Protein AF-A7ST33-F1 (afdb_monomer_lite)

Organism: Nematostella vectensis (NCBI:txid45351)

Radius of gyration: 37.69 Å; chains: 1; bounding box: 66×61×123 Å

Secondary structure (DSSP, 8-state):
-HHHHHHHHHHHHHHHHHHSHHHHHHHHHHHHHHS-GGG-EEETTEEE-TT-B---S-TTEEEEEETTEEEEEEPPPPP-TT--EE--TT-SS-EEEEE-TTS-EEETT--EEEEETTEEEEEEE-TTSBEEEEEEEEEPPPPPTTEEEE--TT-SSPEEEE----SS-S---TT-SSHHHHHHHHHHHHTT------

pLDDT: mean 78.74, std 13.44, range [35.25, 97.19]

InterPro domains:
  IPR001007 VWFC domain [SM00214] (41-96)

Sequence (198 aa):
MSTFIHTLLVAVAFTAFLKTSSGKDKITAFLKKISGKDKICTYNGIEYGDKAMVDKGDPCLECYCRKGTISCSKTICVDQEGCASLVDDGACCPRCECRDSAGNLHQKENKWQNVVDNTCYDCKCGKDMTARCKKTKQKCEPCKAGQTEVFFKNRSCPACRERLVPSGHVDPPMKFKSWKEVDEYVKLKKGGKSKISG

Structure (mmCIF, N/CA/C/O backbone):
data_AF-A7ST33-F1
#
_entry.id   AF-A7ST33-F1
#
loop_
_atom_site.group_PDB
_atom_site.id
_atom_site.type_symbol
_atom_site.label_atom_id
_atom_site.label_alt_id
_atom_site.label_comp_id
_atom_site.label_asym_id
_atom_site.label_entity_id
_atom_site.label_seq_id
_atom_site.pdbx_PDB_ins_code
_atom_site.Cartn_x
_atom_site.Cartn_y
_atom_site.Cartn_z
_atom_site.occupancy
_atom_site.B_iso_or_equiv
_atom_site.auth_seq_id
_atom_site.auth_comp_id
_atom_site.auth_asym_id
_atom_site.auth_atom_id
_atom_site.pdbx_PDB_model_num
ATOM 1 N N . MET A 1 1 ? -37.244 1.109 75.572 1.00 63.09 1 MET A N 1
ATOM 2 C CA . MET A 1 1 ? -38.152 2.135 75.002 1.00 63.09 1 MET A CA 1
ATOM 3 C C . MET A 1 1 ? -37.416 3.225 74.226 1.00 63.09 1 MET A C 1
ATOM 5 O O . MET A 1 1 ? -37.832 3.514 73.116 1.00 63.09 1 MET A O 1
ATOM 9 N N . SER A 1 2 ? -36.312 3.783 74.738 1.00 73.50 2 SER A N 1
ATOM 10 C CA . SER A 1 2 ? -35.585 4.893 74.086 1.00 73.50 2 SER A CA 1
ATOM 11 C C . SER A 1 2 ? -35.087 4.605 72.651 1.00 73.50 2 SER A C 1
ATOM 13 O O . SER A 1 2 ? -35.248 5.430 71.755 1.00 73.50 2 SER A O 1
ATOM 15 N N . THR A 1 3 ? -34.575 3.399 72.385 1.00 75.38 3 THR A N 1
ATOM 16 C CA . THR A 1 3 ? -34.050 3.008 71.062 1.00 75.38 3 THR A CA 1
ATOM 17 C C . THR A 1 3 ? -35.116 2.950 69.968 1.00 75.38 3 THR A C 1
ATOM 19 O O . THR A 1 3 ? -34.847 3.357 68.843 1.00 75.38 3 THR A O 1
ATOM 22 N N . PHE A 1 4 ? -36.332 2.509 70.306 1.00 78.44 4 PHE A N 1
ATOM 23 C CA . PHE A 1 4 ? -37.468 2.424 69.379 1.00 78.44 4 PHE A CA 1
ATOM 24 C C . PHE A 1 4 ? -37.962 3.798 68.917 1.00 78.44 4 PHE A C 1
ATOM 26 O O . PHE A 1 4 ? -38.373 3.969 67.773 1.00 78.44 4 PHE A O 1
ATOM 33 N N . ILE A 1 5 ? -37.908 4.792 69.803 1.00 79.44 5 ILE A N 1
ATOM 34 C CA . ILE A 1 5 ? -38.315 6.164 69.486 1.00 79.44 5 ILE A CA 1
ATOM 35 C C . ILE A 1 5 ? -37.287 6.807 68.546 1.00 79.44 5 ILE A C 1
ATOM 37 O O . ILE A 1 5 ? -37.659 7.479 67.585 1.00 79.44 5 ILE A O 1
ATOM 41 N N . HIS A 1 6 ? -35.996 6.547 68.770 1.00 80.19 6 HIS A N 1
ATOM 42 C CA . HIS A 1 6 ? -34.925 7.028 67.897 1.00 80.19 6 HIS A CA 1
ATOM 43 C C . HIS A 1 6 ? -35.026 6.452 66.479 1.00 80.19 6 HIS A C 1
ATOM 45 O O . HIS A 1 6 ? -34.950 7.201 65.507 1.00 80.19 6 HIS A O 1
ATOM 51 N N . THR A 1 7 ? -35.261 5.145 66.337 1.00 83.88 7 THR A N 1
ATOM 52 C CA . THR A 1 7 ? -35.432 4.524 65.014 1.00 83.88 7 THR A CA 1
ATOM 53 C C . THR A 1 7 ? -36.664 5.039 64.275 1.00 83.88 7 THR A C 1
ATOM 55 O O . THR A 1 7 ? -36.579 5.297 63.075 1.00 83.88 7 THR A O 1
ATOM 58 N N . LEU A 1 8 ? -37.785 5.260 64.969 1.00 82.00 8 LEU A N 1
ATOM 59 C CA . LEU A 1 8 ? -38.986 5.853 64.369 1.00 82.00 8 LEU A CA 1
ATOM 60 C C . LEU A 1 8 ? -38.744 7.284 63.871 1.00 82.00 8 LEU A C 1
ATOM 62 O O . LEU A 1 8 ? -39.123 7.607 62.747 1.00 82.00 8 LEU A O 1
ATOM 66 N N . LEU A 1 9 ? -38.072 8.127 64.660 1.00 80.88 9 LEU A N 1
ATOM 67 C CA . LEU A 1 9 ? -37.762 9.505 64.260 1.00 80.88 9 LEU A CA 1
ATOM 68 C C . LEU A 1 9 ? -36.835 9.559 63.042 1.00 80.88 9 LEU A C 1
ATOM 70 O O . LEU A 1 9 ? -37.078 10.338 62.118 1.00 80.88 9 LEU A O 1
ATOM 74 N N . VAL A 1 10 ? -35.818 8.693 62.996 1.00 84.38 10 VAL A N 1
ATOM 75 C CA . VAL A 1 10 ? -34.924 8.591 61.833 1.00 84.38 10 VAL A CA 1
ATOM 76 C C . VAL A 1 10 ? -35.693 8.134 60.589 1.00 84.38 10 VAL A C 1
ATOM 78 O O . VAL A 1 10 ? -35.510 8.706 59.513 1.00 84.38 10 VAL A O 1
ATOM 81 N N . ALA A 1 11 ? -36.602 7.164 60.719 1.00 81.25 11 ALA A N 1
ATOM 82 C CA . ALA A 1 11 ? -37.418 6.685 59.603 1.00 81.25 11 ALA A CA 1
ATOM 83 C C . ALA A 1 11 ? -38.374 7.765 59.059 1.00 81.25 11 ALA A C 1
ATOM 85 O O . ALA A 1 11 ? -38.503 7.932 57.843 1.00 81.25 11 ALA A O 1
ATOM 86 N N . VAL A 1 12 ? -39.013 8.545 59.935 1.00 82.06 12 VAL A N 1
ATOM 87 C CA . VAL A 1 12 ? -39.896 9.656 59.533 1.00 82.06 12 VAL A CA 1
ATOM 88 C C . VAL A 1 12 ? -39.103 10.768 58.840 1.00 82.06 12 VAL A C 1
ATOM 90 O O . VAL A 1 12 ? -39.519 11.261 57.793 1.00 82.06 12 VAL A O 1
ATOM 93 N N . ALA A 1 13 ? -37.925 11.120 59.357 1.00 78.94 13 ALA A N 1
ATOM 94 C CA . ALA A 1 13 ? -37.062 12.121 58.730 1.00 78.94 13 ALA A CA 1
ATOM 95 C C . ALA A 1 13 ? -36.568 11.671 57.343 1.00 78.94 13 ALA A C 1
ATOM 97 O O . ALA A 1 13 ? -36.576 12.453 56.390 1.00 78.94 13 ALA A O 1
ATOM 98 N N . PHE A 1 14 ? -36.193 10.397 57.204 1.00 79.69 14 PHE A N 1
ATOM 99 C CA . PHE A 1 14 ? -35.750 9.827 55.933 1.00 79.69 14 PHE A CA 1
ATOM 100 C C . PHE A 1 14 ? -36.879 9.791 54.896 1.00 79.69 14 PHE A C 1
ATOM 102 O O . PHE A 1 14 ? -36.701 10.235 53.762 1.00 79.69 14 PHE A O 1
ATOM 109 N N . THR A 1 15 ? -38.072 9.332 55.286 1.00 75.69 15 THR A N 1
ATOM 110 C CA . THR A 1 15 ? -39.242 9.315 54.390 1.00 75.69 15 THR A CA 1
ATOM 111 C C . THR A 1 15 ? -39.679 10.721 53.977 1.00 75.69 15 THR A C 1
ATOM 113 O O . THR A 1 15 ? -40.003 10.932 52.806 1.00 75.69 15 THR A O 1
ATOM 116 N N . ALA A 1 16 ? -39.622 11.701 54.884 1.00 76.19 16 ALA A N 1
ATOM 117 C CA . ALA A 1 16 ? -39.875 13.102 54.561 1.00 76.19 16 ALA A CA 1
ATOM 118 C C . ALA A 1 16 ? -38.850 13.641 53.551 1.00 76.19 16 ALA A C 1
ATOM 120 O O . ALA A 1 16 ? -39.234 14.248 52.551 1.00 76.19 16 ALA A O 1
ATOM 121 N N . PHE A 1 17 ? -37.562 13.344 53.749 1.00 74.69 17 PHE A N 1
ATOM 122 C CA . PHE A 1 17 ? -36.491 13.732 52.833 1.00 74.69 17 PHE A CA 1
ATOM 123 C C . PHE A 1 17 ? -36.693 13.153 51.422 1.00 74.69 17 PHE A C 1
ATOM 125 O O . PHE A 1 17 ? -36.637 13.905 50.447 1.00 74.69 17 PHE A O 1
ATOM 132 N N . LEU A 1 18 ? -37.032 11.861 51.304 1.00 72.75 18 LEU A N 1
ATOM 133 C CA . LEU A 1 18 ? -37.343 11.204 50.023 1.00 72.75 18 LEU A CA 1
ATOM 134 C C . LEU A 1 18 ? -38.556 11.807 49.302 1.00 72.75 18 LEU A C 1
ATOM 136 O O 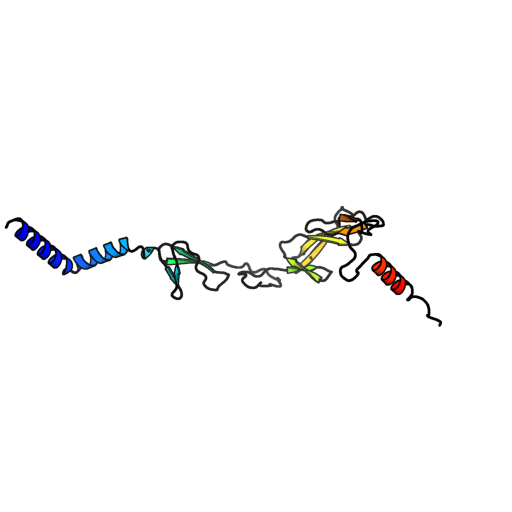. LEU A 1 18 ? -38.668 11.702 48.080 1.00 72.75 18 LEU A O 1
ATOM 140 N N . LYS A 1 19 ? -39.490 12.414 50.039 1.00 75.44 19 LYS A N 1
ATOM 141 C CA . LYS A 1 19 ? -40.702 13.013 49.468 1.00 75.44 19 LYS A CA 1
ATOM 142 C C . LYS A 1 19 ? -40.447 14.401 48.874 1.00 75.44 19 LYS A C 1
ATOM 144 O O . LYS A 1 19 ? -41.226 14.842 48.032 1.00 75.44 19 LYS A O 1
ATOM 149 N N . THR A 1 20 ? -39.346 15.058 49.248 1.00 74.50 20 THR A N 1
ATOM 150 C CA . THR A 1 20 ? -38.936 16.347 48.670 1.00 74.50 20 THR A CA 1
ATOM 151 C C . THR A 1 20 ? -38.324 16.173 47.275 1.00 74.50 20 THR A C 1
ATOM 153 O O . THR A 1 20 ? -37.594 15.212 47.030 1.00 74.50 20 THR A O 1
ATOM 156 N N . SER A 1 21 ? -38.570 17.124 46.361 1.00 71.19 21 SER A N 1
ATOM 157 C CA . SER A 1 21 ? -37.933 17.137 45.027 1.00 71.19 21 SER A CA 1
ATOM 158 C C . SER A 1 21 ? -36.407 17.089 45.146 1.00 71.19 21 SER A C 1
ATOM 160 O O . SER A 1 21 ? -35.761 16.230 44.559 1.00 71.19 21 SER A O 1
ATOM 162 N N . SER A 1 22 ? -35.843 17.916 46.035 1.00 71.81 22 SER A N 1
ATOM 163 C CA . SER A 1 22 ? -34.397 17.992 46.268 1.00 71.81 22 SER A CA 1
ATOM 164 C C . SER A 1 22 ? -33.791 16.674 46.775 1.00 71.81 22 SER A C 1
ATOM 166 O O . SER A 1 22 ? -32.679 16.319 46.383 1.00 71.81 22 SER A O 1
ATOM 168 N N . GLY A 1 23 ? -34.506 15.924 47.621 1.00 74.38 23 GLY A N 1
ATOM 169 C CA . GLY A 1 23 ? -34.063 14.611 48.097 1.00 74.38 23 GLY A CA 1
ATOM 170 C C . GLY A 1 23 ? -34.008 13.567 46.980 1.00 74.38 23 GLY A C 1
ATOM 171 O O . GLY A 1 23 ? -33.021 12.836 46.873 1.00 74.38 23 GLY A O 1
ATOM 172 N N . LYS A 1 24 ? -35.013 13.544 46.094 1.00 76.25 24 LYS A N 1
ATOM 173 C CA . LYS A 1 24 ? -35.037 12.665 44.910 1.00 76.25 24 LYS A CA 1
ATOM 174 C C . LYS A 1 24 ? -33.941 13.016 43.905 1.00 76.25 24 LYS A C 1
ATOM 176 O O . LYS A 1 24 ? -33.267 12.113 43.410 1.00 76.25 24 LYS A O 1
ATOM 181 N N . ASP A 1 25 ? -33.711 14.301 43.652 1.00 80.12 25 ASP A N 1
ATOM 182 C CA . ASP A 1 25 ? -32.682 14.769 42.716 1.00 80.12 25 ASP A CA 1
ATOM 183 C C . ASP A 1 25 ? -31.269 14.411 43.207 1.00 80.12 25 ASP A C 1
ATOM 185 O O . ASP A 1 25 ? -30.448 13.900 42.443 1.00 80.12 25 ASP A O 1
ATOM 189 N N . LYS A 1 26 ? -30.998 14.581 44.511 1.00 80.62 26 LYS A N 1
ATOM 190 C CA . LYS A 1 26 ? -29.718 14.201 45.137 1.00 80.62 26 LYS A CA 1
ATOM 191 C C . LYS A 1 26 ? -29.459 12.698 45.077 1.00 80.62 26 LYS A C 1
ATOM 193 O O . LYS A 1 26 ? -28.336 12.290 44.786 1.00 80.62 26 LYS A O 1
ATOM 198 N N . ILE A 1 27 ? -30.481 11.879 45.321 1.00 79.00 27 ILE A N 1
ATOM 199 C CA . ILE A 1 27 ? -30.365 10.418 45.234 1.00 79.00 27 ILE A CA 1
ATOM 200 C C . ILE A 1 27 ? -30.167 9.983 43.782 1.00 79.00 27 ILE A C 1
ATOM 202 O O . ILE A 1 27 ? -29.303 9.156 43.519 1.00 79.00 27 ILE A O 1
ATOM 206 N N . THR A 1 28 ? -30.880 10.583 42.828 1.00 76.06 28 THR A N 1
ATOM 207 C CA . THR A 1 28 ? -30.721 10.285 41.395 1.00 76.06 28 THR A CA 1
ATOM 208 C C . THR A 1 28 ? -29.323 10.669 40.900 1.00 76.06 28 THR A C 1
ATOM 210 O O . THR A 1 28 ? -28.680 9.883 40.208 1.00 76.06 28 THR A O 1
ATOM 213 N N . ALA A 1 29 ? -28.795 11.827 41.311 1.00 74.25 29 ALA A N 1
ATOM 214 C CA . ALA A 1 29 ? -27.427 12.249 41.007 1.00 74.25 29 ALA A CA 1
ATOM 215 C C . ALA A 1 29 ? -26.367 11.334 41.651 1.00 74.25 29 ALA A C 1
ATOM 217 O O . ALA A 1 29 ? -25.365 11.000 41.018 1.00 74.25 29 ALA A O 1
ATOM 218 N N . PHE A 1 30 ? -26.595 10.888 42.890 1.00 74.88 30 PHE A N 1
ATOM 219 C CA . PHE A 1 30 ? -25.718 9.947 43.588 1.00 74.88 30 PHE A CA 1
ATOM 220 C C . PHE A 1 30 ? -25.730 8.554 42.938 1.00 74.88 30 PHE A C 1
ATOM 222 O O . PHE A 1 30 ? -24.671 7.987 42.680 1.00 74.88 30 PHE A O 1
ATOM 229 N N . LEU A 1 31 ? -26.905 8.032 42.579 1.00 70.25 31 LEU A N 1
ATOM 230 C CA . LEU A 1 31 ? -27.050 6.759 41.868 1.00 70.25 31 LEU A CA 1
ATOM 231 C C . LEU A 1 31 ? -26.452 6.820 40.459 1.00 70.25 31 LEU A C 1
ATOM 233 O O . LEU A 1 31 ? -25.780 5.879 40.044 1.00 70.25 31 LEU A O 1
ATOM 237 N N . LYS A 1 32 ? -26.605 7.944 39.748 1.00 68.69 32 LYS A N 1
ATOM 238 C CA . LYS A 1 32 ? -25.954 8.168 38.450 1.00 68.69 32 LYS A CA 1
ATOM 239 C C . LYS A 1 32 ? -24.430 8.065 38.574 1.00 68.69 32 LYS A C 1
ATOM 241 O O . LYS A 1 32 ? -23.810 7.341 37.797 1.00 68.69 32 LYS A O 1
ATOM 246 N N . LYS A 1 33 ? -23.867 8.662 39.632 1.00 66.50 33 LYS A N 1
ATOM 247 C CA . LYS A 1 33 ? -22.436 8.617 39.974 1.00 66.50 33 LYS A CA 1
ATOM 248 C C . LYS A 1 33 ? -21.926 7.210 40.326 1.00 66.50 33 LYS A C 1
ATOM 250 O O . LYS A 1 33 ? -20.758 6.926 40.076 1.00 66.50 33 LYS A O 1
ATOM 255 N N . ILE A 1 34 ? -22.776 6.333 40.868 1.00 68.69 34 ILE A N 1
ATOM 256 C CA . ILE A 1 34 ? -22.439 4.926 41.165 1.00 68.69 34 ILE A CA 1
ATOM 257 C C . ILE A 1 34 ? -22.605 4.030 39.926 1.00 68.69 34 ILE A C 1
ATOM 259 O O . ILE A 1 34 ? -21.849 3.080 39.753 1.00 68.69 34 ILE A O 1
ATOM 263 N N . SER A 1 35 ? -23.561 4.331 39.041 1.00 64.81 35 SER A N 1
ATOM 264 C CA . SER A 1 35 ? -23.955 3.424 37.950 1.00 64.81 35 SER A CA 1
ATOM 265 C C . SER A 1 35 ? -22.957 3.315 36.791 1.00 64.81 35 SER A C 1
ATOM 267 O O . SER A 1 35 ? -23.147 2.482 35.913 1.00 64.81 35 SER A O 1
ATOM 269 N N . GLY A 1 36 ? -21.917 4.157 36.730 1.00 61.72 36 GLY A N 1
ATOM 270 C CA . GLY A 1 36 ? -20.889 4.098 35.678 1.00 61.72 36 GLY A CA 1
ATOM 271 C C . GLY A 1 36 ? -21.386 4.357 34.244 1.00 61.72 36 GLY A C 1
ATOM 272 O O . GLY A 1 36 ? -20.574 4.382 33.320 1.00 61.72 36 GLY A O 1
ATOM 273 N N . LYS A 1 37 ? -22.690 4.607 34.053 1.00 63.44 37 LYS A N 1
ATOM 274 C CA . LYS A 1 37 ? -23.345 4.827 32.753 1.00 63.44 37 LYS A CA 1
ATOM 275 C C . LYS A 1 37 ? -22.793 6.028 31.987 1.00 63.44 37 LYS A C 1
ATOM 277 O O . LYS A 1 37 ? -22.870 6.060 30.768 1.00 63.44 37 LYS A O 1
ATOM 282 N N . ASP A 1 38 ? -22.157 6.964 32.686 1.00 71.19 38 ASP A N 1
ATOM 283 C CA . ASP A 1 38 ? -21.517 8.147 32.099 1.00 71.19 38 ASP A CA 1
ATOM 284 C C . ASP A 1 38 ? -20.264 7.810 31.263 1.00 71.19 38 ASP A C 1
ATOM 286 O O . ASP A 1 38 ? -19.657 8.692 30.662 1.00 71.19 38 ASP A O 1
ATOM 290 N N . LYS A 1 39 ? -19.838 6.542 31.239 1.00 83.19 39 LYS A N 1
ATOM 291 C CA . LYS A 1 39 ? -18.717 6.054 30.424 1.00 83.19 39 LYS A CA 1
ATOM 292 C C . LYS A 1 39 ? -19.148 5.156 29.267 1.00 83.19 39 LYS A C 1
ATOM 294 O O . LYS A 1 39 ? -18.288 4.759 28.489 1.00 83.19 39 LYS A O 1
ATOM 299 N N . ILE A 1 40 ? -20.438 4.848 29.159 1.00 91.56 40 ILE A N 1
ATOM 300 C CA . ILE A 1 40 ? -20.984 3.946 28.146 1.00 91.56 40 ILE A CA 1
ATOM 301 C C . ILE A 1 40 ? -21.661 4.779 27.061 1.00 91.56 40 ILE A C 1
ATOM 303 O O . ILE A 1 40 ? -22.444 5.678 27.357 1.00 91.56 40 ILE A O 1
ATOM 307 N N . CYS A 1 41 ? -21.358 4.481 25.804 1.00 93.69 41 CYS A N 1
ATOM 308 C CA . CYS A 1 41 ? -22.040 5.050 24.651 1.00 93.69 41 CYS A CA 1
ATOM 309 C C . CYS A 1 41 ? -23.021 4.029 24.083 1.00 93.69 41 CYS A C 1
ATOM 311 O O . CYS A 1 41 ? -22.707 2.845 24.045 1.00 93.69 41 CYS A O 1
ATOM 313 N N . THR A 1 42 ? -24.165 4.471 23.568 1.00 93.56 42 THR A N 1
ATOM 314 C CA . THR A 1 42 ? -25.091 3.592 22.841 1.00 93.56 42 THR A CA 1
ATOM 315 C C . THR A 1 42 ? -25.130 3.990 21.372 1.00 93.56 42 THR A C 1
ATOM 317 O O . THR A 1 42 ? -25.370 5.154 21.051 1.00 93.56 42 THR A O 1
ATOM 320 N N . TYR A 1 43 ? -24.905 3.032 20.474 1.00 94.38 43 TYR A N 1
ATOM 321 C CA . TYR A 1 43 ? -25.019 3.223 19.028 1.00 94.38 43 TYR A CA 1
ATOM 322 C C . TYR A 1 43 ? -25.676 2.004 18.388 1.00 94.38 43 TYR A C 1
ATOM 324 O O . TYR A 1 43 ? -25.280 0.879 18.667 1.00 94.38 43 TYR A O 1
ATOM 332 N N . ASN A 1 44 ? -26.716 2.225 17.578 1.00 93.31 44 ASN A N 1
ATOM 333 C CA . ASN A 1 44 ? -27.529 1.171 16.952 1.00 93.31 44 ASN A CA 1
ATOM 334 C C . ASN A 1 44 ? -28.015 0.084 17.933 1.00 93.31 44 ASN A C 1
ATOM 336 O O . ASN A 1 44 ? -28.076 -1.094 17.598 1.00 93.31 44 ASN A O 1
ATOM 340 N N . GLY A 1 45 ? -28.346 0.481 19.167 1.00 91.81 45 GLY A N 1
ATOM 341 C CA . GLY A 1 45 ? -28.788 -0.440 20.221 1.00 91.81 45 GLY A CA 1
ATOM 342 C C . GLY A 1 45 ? -27.669 -1.241 20.897 1.00 91.81 45 GLY A C 1
ATOM 343 O O . GLY A 1 45 ? -27.960 -2.026 21.793 1.00 91.81 45 GLY A O 1
ATOM 344 N N . ILE A 1 46 ? -26.407 -1.027 20.520 1.00 94.00 46 ILE A N 1
ATOM 345 C CA . ILE A 1 46 ? -25.230 -1.669 21.115 1.00 94.00 46 ILE A CA 1
ATOM 346 C C . ILE A 1 46 ? -24.576 -0.699 22.104 1.00 94.00 46 ILE A C 1
ATOM 348 O O . ILE A 1 46 ? -24.421 0.491 21.815 1.00 94.00 46 ILE A O 1
ATOM 352 N N . GLU A 1 47 ? -24.193 -1.204 23.275 1.00 93.88 47 GLU A N 1
ATOM 353 C CA . GLU A 1 47 ? -23.444 -0.454 24.283 1.00 93.88 47 GLU A CA 1
ATOM 354 C C . GLU A 1 47 ? -21.929 -0.615 24.080 1.00 93.88 47 GLU A C 1
ATOM 356 O O . GLU A 1 47 ? -21.407 -1.721 23.959 1.00 93.88 47 GLU A O 1
ATOM 361 N N . TYR A 1 48 ? -21.218 0.509 24.075 1.00 93.81 48 TYR A N 1
ATOM 362 C CA . TYR A 1 48 ? -19.775 0.609 23.888 1.00 93.81 48 TYR A CA 1
ATOM 363 C C . TYR A 1 48 ? -19.147 1.195 25.149 1.00 93.81 48 TYR A C 1
ATOM 365 O O . TYR A 1 48 ? -19.551 2.263 25.613 1.00 93.81 48 TYR A O 1
ATOM 373 N N . GLY A 1 49 ? -18.148 0.510 25.704 1.00 93.06 49 GLY A N 1
ATOM 374 C CA . GLY A 1 49 ? -17.383 1.018 26.843 1.00 93.06 49 GLY A CA 1
ATOM 375 C C . GLY A 1 49 ? -16.495 2.210 26.474 1.00 93.06 49 GLY A C 1
ATOM 376 O O . GLY A 1 49 ? -16.223 2.465 25.301 1.00 93.06 49 GLY A O 1
ATOM 377 N N . ASP A 1 50 ? -15.999 2.928 27.481 1.00 92.25 50 ASP A N 1
ATOM 378 C CA . ASP A 1 50 ? -15.066 4.041 27.270 1.00 92.25 50 ASP A CA 1
ATOM 379 C C . ASP A 1 50 ? -13.846 3.588 26.454 1.00 92.25 50 ASP A C 1
ATOM 381 O O . ASP A 1 50 ? -13.242 2.550 26.727 1.00 92.25 50 ASP A O 1
ATOM 385 N N . LYS A 1 51 ? -13.483 4.401 25.462 1.00 93.06 51 LYS A N 1
ATOM 386 C CA . LYS A 1 51 ? -12.435 4.189 24.450 1.00 93.06 51 LYS A CA 1
ATOM 387 C C . LYS A 1 51 ? -12.696 3.063 23.449 1.00 93.06 51 LYS A C 1
ATOM 389 O O . LYS A 1 51 ? -11.836 2.830 22.604 1.00 93.06 51 LYS A O 1
ATOM 394 N N . ALA A 1 52 ? -13.845 2.390 23.492 1.00 95.69 52 ALA A N 1
ATOM 395 C CA . ALA A 1 52 ? -14.181 1.394 22.481 1.00 95.69 52 ALA A CA 1
ATOM 396 C C . ALA A 1 52 ? -14.360 2.053 21.105 1.00 95.69 52 ALA A C 1
ATOM 398 O O . ALA A 1 52 ? -14.952 3.133 21.002 1.00 95.69 52 ALA A O 1
ATOM 399 N N . MET A 1 53 ? -13.855 1.394 20.060 1.00 95.81 53 MET A N 1
ATOM 400 C CA . MET A 1 53 ? -14.110 1.783 18.675 1.00 95.81 53 MET A CA 1
ATOM 401 C C . MET A 1 53 ? -15.575 1.500 18.332 1.00 95.81 53 MET A C 1
ATOM 403 O O . MET A 1 53 ? -16.120 0.458 18.699 1.00 95.81 53 MET A O 1
ATOM 407 N N . VAL A 1 54 ? -16.207 2.441 17.640 1.00 95.88 54 VAL A N 1
ATOM 408 C CA . VAL A 1 54 ? -17.593 2.340 17.185 1.00 95.88 54 VAL A CA 1
ATOM 409 C C . VAL A 1 54 ? -17.578 2.327 15.667 1.00 95.88 54 VAL A C 1
ATOM 411 O O . VAL A 1 54 ? -17.327 3.356 15.047 1.00 95.88 54 VAL A O 1
AT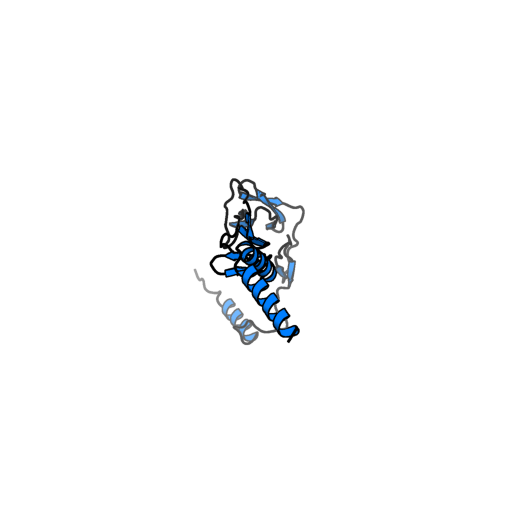OM 414 N N . ASP A 1 55 ? -17.846 1.174 15.067 1.00 93.88 55 ASP A N 1
ATOM 415 C CA . ASP A 1 55 ? -17.972 1.082 13.616 1.00 93.88 55 ASP A CA 1
ATOM 416 C C . ASP A 1 55 ? -19.289 1.726 13.161 1.00 93.88 55 ASP A C 1
ATOM 418 O O . ASP A 1 55 ? -20.374 1.344 13.607 1.00 93.88 55 ASP A O 1
ATOM 422 N N . LYS A 1 56 ? -19.184 2.741 12.300 1.00 92.88 56 LYS A N 1
ATOM 423 C CA . LYS A 1 56 ? -20.329 3.437 11.696 1.00 92.88 56 LYS A CA 1
ATOM 424 C C . LYS A 1 56 ? -20.565 3.050 10.234 1.00 92.88 56 LYS A C 1
ATOM 426 O O . LYS A 1 56 ? -21.467 3.607 9.615 1.00 92.88 56 LYS A O 1
ATOM 431 N N . GLY A 1 57 ? -19.766 2.136 9.683 1.00 90.44 57 GLY A N 1
ATOM 432 C CA . GLY A 1 57 ? -19.851 1.681 8.295 1.00 90.44 57 GLY A CA 1
ATOM 433 C C . GLY A 1 57 ? -19.247 2.635 7.259 1.00 90.44 57 GLY A C 1
ATOM 434 O O . GLY A 1 57 ? -19.224 2.297 6.080 1.00 90.44 57 GLY A O 1
ATOM 435 N N . ASP A 1 58 ? -18.749 3.804 7.669 1.00 91.38 58 ASP A N 1
ATOM 436 C CA . ASP A 1 58 ? -17.982 4.704 6.803 1.00 91.38 58 ASP A CA 1
ATOM 437 C C . ASP A 1 58 ? -16.481 4.460 7.044 1.00 91.38 58 ASP A C 1
ATOM 439 O O . ASP A 1 58 ? -16.000 4.759 8.142 1.00 91.38 58 ASP A O 1
ATOM 443 N N . PRO A 1 59 ? -15.721 3.950 6.054 1.00 90.94 59 PRO A N 1
ATOM 444 C CA . PRO A 1 59 ? -14.294 3.671 6.212 1.00 90.94 59 PRO A CA 1
ATOM 445 C C . PRO A 1 59 ? -13.461 4.937 6.461 1.00 90.94 59 PRO A C 1
ATOM 447 O O . PRO A 1 59 ? -12.326 4.846 6.925 1.00 90.94 59 PRO A O 1
ATOM 450 N N . CYS A 1 60 ? -14.007 6.124 6.174 1.00 92.69 60 CYS A N 1
ATOM 451 C CA . CYS A 1 60 ? -13.380 7.407 6.469 1.00 92.69 60 CYS A CA 1
ATOM 452 C C . CYS A 1 60 ? -13.669 7.944 7.869 1.00 92.69 60 CYS A C 1
ATOM 454 O O . CYS A 1 60 ? -13.129 8.997 8.224 1.00 92.69 60 CYS A O 1
ATOM 456 N N . LEU A 1 61 ? -14.507 7.271 8.659 1.00 95.06 61 LEU A N 1
ATOM 457 C CA . LEU A 1 61 ? -14.804 7.664 10.028 1.00 95.06 61 LEU A CA 1
ATOM 458 C C . LEU A 1 61 ? -14.123 6.738 11.023 1.00 95.06 61 LEU A C 1
ATOM 460 O O . LEU A 1 61 ? -14.408 5.548 11.107 1.00 95.06 61 LEU A O 1
ATOM 464 N N . GLU A 1 62 ? -13.298 7.334 11.871 1.00 95.69 62 GLU A N 1
ATOM 465 C CA . GLU A 1 62 ? -12.740 6.658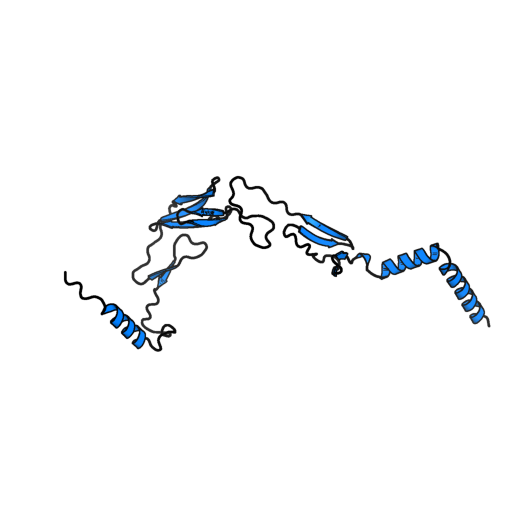 13.028 1.00 95.69 62 GLU A CA 1
ATOM 466 C C . GLU A 1 62 ? -13.446 7.183 14.279 1.00 95.69 62 GLU A C 1
ATOM 468 O O . GLU A 1 62 ? -13.217 8.311 14.725 1.00 95.69 62 GLU A O 1
ATOM 473 N N . CYS A 1 63 ? -14.377 6.394 14.811 1.00 97.19 63 CYS A N 1
ATOM 474 C CA . CYS A 1 63 ? -15.209 6.790 15.939 1.00 97.19 63 CYS A CA 1
ATOM 475 C C . CYS A 1 63 ? -14.853 6.010 17.201 1.00 97.19 63 CYS A C 1
ATOM 477 O O . CYS A 1 63 ? -14.690 4.793 17.175 1.00 97.19 63 CYS A O 1
ATOM 479 N N . TYR A 1 64 ? -14.829 6.713 18.331 1.00 96.94 64 TYR A N 1
ATOM 480 C CA . TYR A 1 64 ? -14.575 6.138 19.645 1.00 96.94 64 TYR A CA 1
ATOM 481 C C . TYR A 1 64 ? -15.596 6.621 20.664 1.00 96.94 64 TYR A C 1
ATOM 483 O O . TYR A 1 64 ? -15.950 7.803 20.698 1.00 96.94 64 TYR A O 1
ATOM 491 N N . CYS A 1 65 ? -16.013 5.729 21.557 1.00 96.25 65 CYS A N 1
ATOM 492 C CA . CYS A 1 65 ? -16.716 6.131 22.763 1.00 96.25 65 CYS A CA 1
ATOM 493 C C . CYS A 1 65 ? -15.743 6.843 23.708 1.00 96.25 65 CYS A C 1
ATOM 495 O O . CYS A 1 65 ? -14.673 6.328 24.011 1.00 96.25 65 CYS A O 1
ATOM 497 N N . ARG A 1 66 ? -16.077 8.044 24.172 1.00 94.38 66 ARG A N 1
ATOM 498 C CA . ARG A 1 66 ? -15.269 8.818 25.118 1.00 94.38 66 ARG A CA 1
ATOM 499 C C . ARG A 1 66 ? -16.194 9.454 26.139 1.00 94.38 66 ARG A C 1
ATOM 501 O O . ARG A 1 66 ? -16.956 10.354 25.798 1.00 94.38 66 ARG A O 1
ATOM 508 N N . LYS A 1 67 ? -16.117 9.004 27.393 1.00 90.38 67 LYS A N 1
ATOM 509 C CA . LYS A 1 67 ? -16.910 9.547 28.513 1.00 90.38 67 LYS A CA 1
ATOM 510 C C . LYS A 1 67 ? -18.410 9.641 28.176 1.00 90.38 67 LYS A C 1
ATOM 512 O O . LYS A 1 67 ? -19.019 10.700 28.308 1.00 90.38 67 LYS A O 1
ATOM 517 N N . GLY A 1 68 ? -18.966 8.548 27.648 1.00 89.50 68 GLY A N 1
ATOM 518 C CA . GLY A 1 68 ? -20.392 8.447 27.321 1.00 89.50 68 GLY A CA 1
ATOM 519 C C . GLY A 1 68 ? -20.823 9.191 26.053 1.00 89.50 68 GLY A C 1
ATOM 520 O O . GLY A 1 68 ? -22.008 9.231 25.744 1.00 89.50 68 G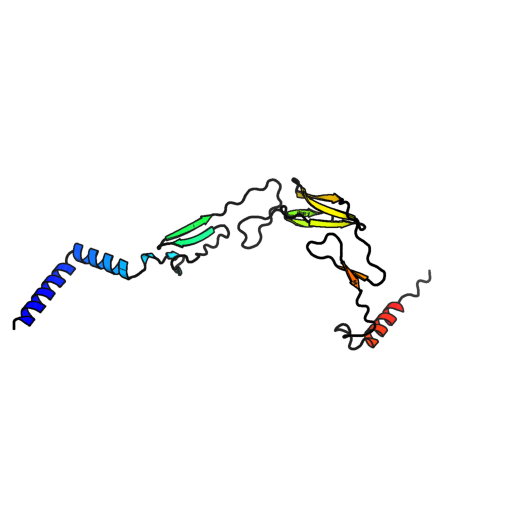LY A O 1
ATOM 521 N N . THR A 1 69 ? -19.883 9.767 25.295 1.00 92.69 69 THR A N 1
ATOM 522 C CA . THR A 1 69 ? -20.153 10.420 24.005 1.00 92.69 69 THR A CA 1
ATOM 523 C C . THR A 1 69 ? -19.319 9.795 22.895 1.00 92.69 69 THR A C 1
ATOM 525 O O . THR A 1 69 ? -18.133 9.530 23.072 1.00 92.69 69 THR A O 1
ATOM 528 N N . ILE A 1 70 ? -19.911 9.583 21.722 1.00 95.44 70 ILE A N 1
ATOM 529 C CA . ILE A 1 70 ? -19.179 9.094 20.547 1.00 95.44 70 ILE A CA 1
ATOM 530 C C . ILE A 1 70 ? -18.496 10.278 19.869 1.00 95.44 70 ILE A C 1
ATOM 532 O O . ILE A 1 70 ? -19.158 11.217 19.433 1.00 95.44 70 ILE A O 1
ATOM 536 N N . SER A 1 71 ? -17.174 10.219 19.765 1.00 96.00 71 SER A N 1
ATOM 537 C CA . SER A 1 71 ? -16.343 11.212 19.089 1.00 96.00 71 SER A CA 1
ATOM 538 C C . SER A 1 71 ? -15.732 10.580 17.845 1.00 96.00 71 SER A C 1
ATOM 540 O O . SER A 1 71 ? -15.142 9.507 17.942 1.00 96.00 71 SER A O 1
ATOM 542 N N . CYS A 1 72 ? -15.892 11.225 16.690 1.00 96.44 72 CYS A N 1
ATOM 543 C CA . CYS A 1 72 ? -15.408 10.728 15.405 1.00 96.44 72 CYS A CA 1
ATOM 544 C C . CYS A 1 72 ? -14.405 11.700 14.792 1.00 96.44 72 CYS A C 1
ATOM 546 O O . CYS A 1 72 ? -14.654 12.907 14.771 1.00 96.44 72 CYS A O 1
ATOM 548 N N . SER A 1 73 ? -13.320 11.171 14.239 1.00 95.75 73 SER A N 1
ATOM 549 C CA . SER A 1 73 ? -12.443 11.886 13.314 1.00 95.75 73 SER A CA 1
ATOM 550 C C . SER A 1 73 ? -12.729 11.429 11.891 1.00 95.75 73 SER A C 1
ATOM 552 O O . SER A 1 73 ? -12.854 10.233 11.634 1.00 95.75 73 SER A O 1
ATOM 554 N N . LYS A 1 74 ? -12.843 12.390 10.972 1.00 94.62 74 LYS A N 1
ATOM 555 C CA . LYS A 1 74 ? -13.021 12.119 9.548 1.00 94.62 74 LYS A CA 1
ATOM 556 C C . LYS A 1 74 ? -11.689 12.261 8.827 1.00 94.62 74 LYS A C 1
ATOM 558 O O . LYS A 1 74 ? -11.070 13.322 8.889 1.00 94.62 74 LYS A O 1
ATOM 563 N N . THR A 1 75 ? -11.287 11.219 8.117 1.00 92.25 75 THR A N 1
ATOM 564 C CA . THR A 1 75 ? -10.161 11.274 7.187 1.00 92.25 75 THR A CA 1
ATOM 565 C C . THR A 1 75 ? -10.600 12.007 5.921 1.00 92.25 75 THR A C 1
ATOM 567 O O . THR A 1 75 ? -11.637 11.689 5.338 1.00 92.25 75 THR A O 1
ATOM 570 N N . ILE A 1 76 ? -9.835 13.021 5.511 1.00 87.88 76 ILE A N 1
ATOM 571 C CA . ILE A 1 76 ? -10.072 13.777 4.276 1.00 87.88 76 ILE A CA 1
ATOM 572 C C . ILE A 1 76 ? -9.070 13.290 3.235 1.00 87.88 76 ILE A C 1
ATOM 574 O O . ILE A 1 76 ? -7.861 13.352 3.458 1.00 87.88 76 ILE A O 1
ATOM 578 N N . CYS A 1 77 ? -9.576 12.804 2.106 1.00 84.31 77 CYS A N 1
ATOM 579 C CA . CYS A 1 77 ? -8.739 12.354 1.004 1.00 84.31 77 CYS A CA 1
ATOM 580 C C . CYS A 1 77 ? -8.217 13.547 0.207 1.00 84.31 77 CYS A C 1
ATOM 582 O O . CYS A 1 77 ? -8.924 14.531 0.001 1.00 84.31 77 CYS A O 1
ATOM 584 N N . VAL A 1 78 ? -6.963 13.456 -0.229 1.00 78.12 78 VAL A N 1
ATOM 585 C CA . VAL A 1 78 ? -6.357 14.473 -1.085 1.00 78.12 78 VAL A CA 1
ATOM 586 C C . VAL A 1 78 ? -6.714 14.153 -2.528 1.00 78.12 78 VAL A C 1
ATOM 588 O O . VAL A 1 78 ? -6.343 13.089 -3.028 1.00 78.12 78 VAL A O 1
ATOM 591 N N . ASP A 1 79 ? -7.380 15.087 -3.201 1.00 69.00 79 ASP A N 1
ATOM 592 C CA . ASP A 1 79 ? -7.608 14.990 -4.637 1.00 69.00 79 ASP A CA 1
ATOM 593 C C . ASP A 1 79 ? -6.261 15.011 -5.361 1.00 69.00 79 ASP A C 1
ATOM 595 O O . ASP A 1 79 ? -5.485 15.967 -5.285 1.00 69.00 79 ASP A O 1
ATOM 599 N N . GLN A 1 80 ? -5.956 13.918 -6.055 1.00 68.75 80 GLN A N 1
ATOM 600 C CA . GLN A 1 80 ? -4.782 13.839 -6.907 1.00 68.75 80 GLN A CA 1
ATOM 601 C C . GLN A 1 80 ? -5.223 14.047 -8.353 1.00 68.75 80 GLN A C 1
ATOM 603 O O . GLN A 1 80 ? -5.725 13.124 -8.990 1.00 68.75 80 GLN A O 1
ATOM 608 N N . GLU A 1 81 ? -5.028 15.260 -8.876 1.00 64.56 81 GLU A N 1
ATOM 609 C CA . GLU A 1 81 ? -5.355 15.572 -10.270 1.00 64.56 81 GLU A CA 1
ATOM 610 C C . GLU A 1 81 ? -4.749 14.552 -11.246 1.00 64.56 81 GLU A C 1
ATOM 612 O O . GLU A 1 81 ? -3.585 14.153 -11.124 1.00 64.56 81 GLU A O 1
ATOM 617 N N . GLY A 1 82 ? -5.561 14.128 -12.218 1.00 58.69 82 GLY A N 1
ATOM 618 C CA . GLY A 1 82 ? -5.168 13.185 -13.266 1.00 58.69 82 GLY A CA 1
ATOM 619 C C . GLY A 1 82 ? -5.039 11.728 -12.816 1.00 58.69 82 GLY A C 1
ATOM 620 O O . GLY A 1 82 ? -4.614 10.901 -13.613 1.00 58.69 82 GLY A O 1
ATOM 621 N N . CYS A 1 83 ? -5.386 11.390 -11.572 1.00 65.62 83 CYS A N 1
ATOM 622 C CA . CYS A 1 83 ? -5.290 10.036 -11.041 1.00 65.62 83 CYS A CA 1
ATOM 623 C C . CYS A 1 83 ? -6.449 9.129 -11.493 1.00 65.62 83 CYS A C 1
ATOM 625 O O . CYS A 1 83 ? -7.617 9.451 -11.293 1.00 65.62 83 CYS A O 1
ATOM 627 N N . ALA A 1 84 ? -6.126 7.947 -12.033 1.00 61.78 84 ALA A N 1
ATOM 628 C CA . ALA A 1 84 ? -7.070 6.832 -12.095 1.00 61.78 84 ALA A CA 1
ATOM 629 C C . ALA A 1 84 ? -7.205 6.250 -10.680 1.00 61.78 84 ALA A C 1
ATOM 631 O O . ALA A 1 84 ? -6.403 5.420 -10.251 1.00 61.78 84 ALA A O 1
ATOM 632 N N . SER A 1 85 ? -8.154 6.790 -9.925 1.00 64.44 85 SER A N 1
ATOM 633 C CA . SER A 1 85 ? -8.425 6.419 -8.543 1.00 64.44 85 SER A CA 1
ATOM 634 C C . SER A 1 85 ? -9.063 5.034 -8.468 1.00 64.44 85 SER A C 1
ATOM 636 O O . SER A 1 85 ? -10.188 4.846 -8.924 1.00 64.44 85 SER A O 1
ATOM 638 N N . LEU A 1 86 ? -8.360 4.075 -7.865 1.00 68.88 86 LEU A N 1
ATOM 639 C CA . LEU A 1 86 ? -8.955 2.810 -7.437 1.00 68.88 86 LEU A CA 1
ATOM 640 C C . LEU A 1 86 ? -9.253 2.900 -5.943 1.00 68.88 86 LEU A C 1
ATOM 642 O O . LEU A 1 86 ? -8.359 3.189 -5.146 1.00 68.88 86 LEU A O 1
ATOM 646 N N . VAL A 1 87 ? -10.513 2.688 -5.570 1.00 73.44 87 VAL A N 1
ATOM 647 C CA . VAL A 1 87 ? -10.928 2.551 -4.171 1.00 73.44 87 VAL A CA 1
ATOM 648 C C . VAL A 1 87 ? -11.002 1.058 -3.883 1.00 73.44 87 VAL A C 1
ATOM 650 O O . VAL A 1 87 ? -11.798 0.360 -4.505 1.00 73.44 87 VAL A O 1
ATOM 653 N N . ASP A 1 88 ? -10.138 0.569 -2.994 1.00 78.62 88 ASP A N 1
ATOM 654 C CA . ASP A 1 88 ? -10.216 -0.816 -2.526 1.00 78.62 88 ASP A CA 1
ATOM 655 C C . ASP A 1 88 ? -11.413 -0.979 -1.576 1.00 78.62 88 ASP A C 1
ATOM 657 O O . ASP A 1 88 ? -11.792 -0.038 -0.872 1.00 78.62 88 ASP A O 1
ATOM 661 N N . ASP A 1 89 ? -11.971 -2.186 -1.502 1.00 81.00 89 ASP A N 1
ATOM 662 C CA . ASP A 1 89 ? -13.053 -2.494 -0.566 1.00 81.00 89 ASP A CA 1
ATOM 663 C C . ASP A 1 89 ? -12.632 -2.183 0.882 1.00 81.00 89 ASP A C 1
ATOM 665 O O . ASP A 1 89 ? -11.627 -2.687 1.388 1.00 81.00 89 ASP A O 1
ATOM 669 N N . GLY A 1 90 ? -13.407 -1.329 1.557 1.00 82.12 90 GLY A N 1
ATOM 670 C CA . GLY A 1 90 ? -13.141 -0.901 2.933 1.00 82.12 90 GLY A CA 1
ATOM 671 C C . GLY A 1 90 ? -12.057 0.174 3.090 1.00 82.12 90 GLY A C 1
ATOM 672 O O . GLY A 1 90 ? -11.778 0.582 4.217 1.00 82.12 90 GLY A O 1
ATOM 673 N N . ALA A 1 91 ? -11.454 0.671 2.005 1.00 85.56 91 ALA A N 1
ATOM 674 C CA . ALA A 1 91 ? -10.522 1.793 2.071 1.00 85.56 91 ALA A CA 1
ATOM 675 C C . ALA A 1 91 ? -11.264 3.139 2.104 1.00 85.56 91 ALA A C 1
ATOM 677 O O . ALA A 1 91 ? -12.208 3.363 1.351 1.00 85.56 91 ALA A O 1
ATOM 678 N N . CYS A 1 92 ? -10.797 4.071 2.943 1.00 86.25 92 CYS A N 1
ATOM 679 C CA . CYS A 1 92 ? -11.327 5.437 2.955 1.00 86.25 92 CYS A CA 1
ATOM 680 C C . CYS A 1 92 ? -10.959 6.213 1.684 1.00 86.25 92 CYS A C 1
ATOM 682 O O . CYS A 1 92 ? -11.805 6.868 1.079 1.00 86.25 92 CYS A O 1
ATOM 684 N N . CYS A 1 93 ? -9.681 6.167 1.298 1.00 84.56 93 CYS A N 1
ATOM 685 C CA . CYS A 1 93 ? -9.157 7.004 0.227 1.00 84.56 93 CYS A CA 1
ATOM 686 C C . CYS A 1 93 ? -8.726 6.184 -0.985 1.00 84.56 93 CYS A C 1
ATOM 688 O O . CYS A 1 93 ? -8.140 5.110 -0.818 1.00 84.56 93 CYS A O 1
ATOM 690 N N . PRO A 1 94 ? -8.955 6.706 -2.202 1.00 79.38 94 PRO A N 1
ATOM 691 C CA . PRO A 1 94 ? -8.484 6.057 -3.409 1.00 79.38 94 PRO A CA 1
ATOM 692 C C . PRO A 1 94 ? -6.957 6.012 -3.454 1.00 79.38 94 PRO A C 1
ATOM 694 O O . PRO A 1 94 ? -6.272 6.951 -3.040 1.00 79.38 94 PRO A O 1
ATOM 697 N N . ARG A 1 95 ? -6.419 4.941 -4.037 1.00 79.12 95 ARG A N 1
ATOM 698 C CA . ARG A 1 95 ? -5.006 4.848 -4.405 1.00 79.12 95 ARG A CA 1
ATOM 699 C C . ARG A 1 95 ? -4.813 5.305 -5.846 1.00 79.12 95 ARG A C 1
ATOM 701 O O . ARG A 1 95 ? -5.674 5.108 -6.700 1.00 79.12 95 ARG A O 1
ATOM 708 N N . CYS A 1 96 ? -3.651 5.898 -6.105 1.00 79.12 96 CYS A N 1
ATOM 709 C CA . CYS A 1 96 ? -3.273 6.360 -7.433 1.00 79.12 96 CYS A CA 1
ATOM 710 C C . CYS A 1 96 ? -2.265 5.429 -8.074 1.00 79.12 96 CYS A C 1
ATOM 712 O O . CYS A 1 96 ? -1.194 5.206 -7.507 1.00 79.12 96 CYS A O 1
ATOM 714 N N . GLU A 1 97 ? -2.595 4.925 -9.263 1.00 83.31 97 GLU A N 1
ATOM 715 C CA . GLU A 1 97 ? -1.793 3.911 -9.939 1.00 83.31 97 GLU A CA 1
ATOM 716 C C . GLU A 1 97 ? -1.330 4.316 -11.346 1.00 83.31 97 GLU A C 1
ATOM 718 O O . GLU A 1 97 ? -2.105 4.565 -12.262 1.00 83.31 97 GLU A O 1
ATOM 723 N N . CYS A 1 98 ? -0.011 4.330 -11.477 1.00 84.00 98 CYS A N 1
ATOM 724 C CA . CYS A 1 98 ? 0.802 4.065 -12.647 1.00 84.00 98 CYS A CA 1
ATOM 725 C C . CYS A 1 98 ? 0.436 2.931 -13.592 1.00 84.00 98 CYS A C 1
ATOM 727 O O . CYS A 1 98 ? 0.302 1.827 -13.083 1.00 84.00 98 CYS A O 1
ATOM 729 N N . ARG A 1 99 ? 0.471 3.102 -14.921 1.00 85.19 99 ARG A N 1
ATOM 730 C CA . ARG A 1 99 ? 0.718 1.964 -15.825 1.00 85.19 99 ARG A CA 1
ATOM 731 C C . ARG A 1 99 ? 2.133 2.014 -16.405 1.00 85.19 99 ARG A C 1
ATOM 733 O O . ARG A 1 99 ? 2.590 3.071 -16.849 1.00 85.19 99 ARG A O 1
ATOM 740 N N . ASP A 1 100 ? 2.835 0.881 -16.373 1.00 84.56 100 ASP A N 1
ATOM 741 C CA . ASP A 1 100 ? 4.115 0.722 -17.070 1.00 84.56 100 ASP A CA 1
ATOM 742 C C . ASP A 1 100 ? 3.946 0.301 -18.537 1.00 84.56 100 ASP A C 1
ATOM 744 O O . ASP A 1 100 ? 2.846 0.009 -19.002 1.00 84.56 100 ASP A O 1
ATOM 748 N N . SER A 1 101 ? 5.047 0.285 -19.291 1.00 80.06 101 SER A N 1
ATOM 749 C CA . SER A 1 101 ? 5.037 -0.075 -20.714 1.00 80.06 101 SER A CA 1
ATOM 750 C C . SER A 1 101 ? 4.639 -1.532 -20.984 1.00 80.06 101 SER A C 1
ATOM 752 O O . SER A 1 101 ? 4.283 -1.853 -22.112 1.00 80.06 101 SER A O 1
ATOM 754 N N . ALA A 1 102 ? 4.710 -2.409 -19.978 1.00 79.38 102 ALA A N 1
ATOM 755 C CA . ALA A 1 102 ? 4.250 -3.795 -20.053 1.00 79.38 102 A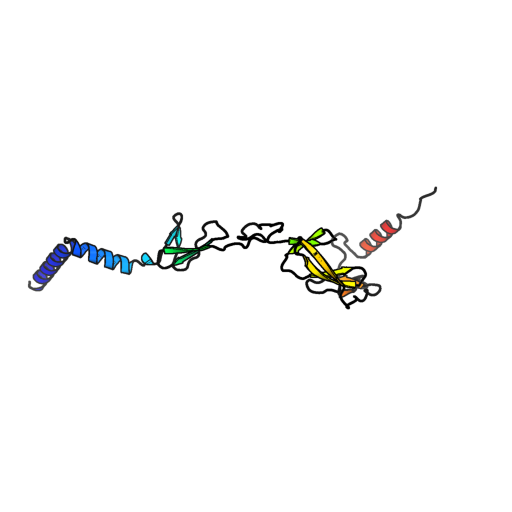LA A CA 1
ATOM 756 C C . ALA A 1 102 ? 2.782 -3.946 -19.610 1.00 79.38 102 ALA A C 1
ATOM 758 O O . ALA A 1 102 ? 2.221 -5.037 -19.671 1.00 79.38 102 ALA A O 1
ATOM 759 N N . GLY A 1 103 ? 2.145 -2.852 -19.186 1.00 80.88 103 GLY A N 1
ATOM 760 C CA . GLY A 1 103 ? 0.764 -2.828 -18.739 1.00 80.88 103 GLY A CA 1
ATOM 761 C C . GLY A 1 103 ? 0.570 -3.123 -17.251 1.00 80.88 103 GLY A C 1
ATOM 762 O O . GLY A 1 103 ? -0.585 -3.185 -16.833 1.00 80.88 103 GLY A O 1
ATOM 763 N N . ASN A 1 104 ? 1.629 -3.266 -16.448 1.00 82.81 104 ASN A N 1
ATOM 764 C CA . ASN A 1 104 ? 1.495 -3.512 -15.009 1.00 82.81 104 ASN A CA 1
ATOM 765 C C . ASN A 1 104 ? 1.125 -2.231 -14.257 1.00 82.81 104 ASN A C 1
ATOM 767 O O . ASN A 1 104 ? 1.550 -1.133 -14.635 1.00 82.81 104 ASN A O 1
ATOM 771 N N . LEU A 1 105 ? 0.365 -2.393 -13.171 1.00 83.12 105 LEU A N 1
ATOM 772 C CA . LEU A 1 105 ? -0.060 -1.296 -12.308 1.00 83.12 105 LEU A CA 1
ATOM 773 C C . LEU A 1 105 ? 0.919 -1.079 -11.149 1.00 83.12 105 LEU A C 1
ATOM 775 O O . LEU A 1 105 ? 1.352 -2.031 -10.499 1.00 83.12 105 LEU A O 1
ATOM 779 N N . HIS A 1 106 ? 1.254 0.184 -10.885 1.00 83.19 106 HIS A N 1
ATOM 780 C CA . HIS A 1 106 ? 2.189 0.593 -9.833 1.00 83.19 106 HIS A CA 1
ATOM 781 C C . HIS A 1 106 ? 1.624 1.769 -9.050 1.00 83.19 106 HIS A C 1
ATOM 783 O O . HIS A 1 106 ? 1.225 2.763 -9.644 1.00 83.19 106 HIS A O 1
ATOM 789 N N . GLN A 1 107 ? 1.636 1.722 -7.719 1.00 82.31 107 GLN A N 1
ATOM 790 C CA . GLN A 1 107 ? 1.186 2.871 -6.926 1.00 82.31 107 GLN A CA 1
ATOM 791 C C . GLN A 1 107 ? 2.122 4.077 -7.117 1.00 82.31 107 GLN A C 1
ATOM 793 O O . GLN A 1 107 ? 3.339 3.923 -7.203 1.00 82.31 107 GLN A O 1
ATOM 798 N N . LYS A 1 108 ? 1.564 5.289 -7.131 1.00 78.56 108 LYS A N 1
ATOM 799 C CA . LYS A 1 108 ? 2.283 6.542 -7.411 1.00 78.56 108 LYS A CA 1
ATOM 800 C C . LYS A 1 108 ? 3.459 6.809 -6.475 1.00 78.56 108 LYS A C 1
ATOM 802 O O . LYS A 1 108 ? 4.477 7.344 -6.913 1.00 78.56 108 LYS A O 1
ATOM 807 N N . GLU A 1 109 ? 3.320 6.443 -5.206 1.00 74.75 109 GLU A N 1
ATOM 808 C CA . GLU A 1 109 ? 4.361 6.645 -4.191 1.00 74.75 109 GLU A CA 1
ATOM 809 C C . GLU A 1 109 ? 5.472 5.593 -4.270 1.00 74.75 109 GLU A C 1
ATOM 811 O O . GLU A 1 109 ? 6.577 5.800 -3.761 1.00 74.75 109 GLU A O 1
ATOM 816 N N . ASN A 1 110 ? 5.221 4.489 -4.977 1.00 81.50 110 ASN A N 1
ATOM 817 C CA . ASN A 1 110 ? 6.193 3.424 -5.116 1.00 81.50 110 ASN A CA 1
ATOM 818 C C . ASN A 1 110 ? 7.260 3.818 -6.140 1.00 81.50 110 ASN A C 1
ATOM 820 O O . ASN A 1 110 ? 6.985 4.183 -7.285 1.00 81.50 110 ASN A O 1
ATOM 824 N N . LYS A 1 111 ? 8.518 3.675 -5.727 1.00 86.19 111 LYS A N 1
ATOM 825 C CA . LYS A 1 111 ? 9.639 3.518 -6.653 1.00 86.19 111 LYS A CA 1
ATOM 826 C C . LYS A 1 111 ? 9.856 2.030 -6.846 1.00 86.19 111 LYS A C 1
ATOM 828 O O . LYS A 1 111 ? 9.864 1.279 -5.871 1.00 86.19 111 LYS A O 1
ATOM 833 N N . TRP A 1 112 ? 10.049 1.611 -8.085 1.00 87.88 112 TRP A N 1
ATOM 834 C CA . TRP A 1 112 ? 10.340 0.218 -8.394 1.00 87.88 112 TRP A CA 1
ATOM 835 C C . TRP A 1 112 ? 11.500 0.125 -9.365 1.00 87.88 112 TRP A C 1
ATOM 837 O O . TRP A 1 112 ? 11.935 1.118 -9.948 1.00 87.88 112 TRP A O 1
ATOM 847 N N . GLN A 1 113 ? 12.017 -1.085 -9.508 1.00 87.69 113 GLN A N 1
ATOM 848 C CA . GLN A 1 113 ? 13.113 -1.371 -10.411 1.00 87.69 113 GLN A CA 1
ATOM 849 C C . GLN A 1 113 ? 12.627 -2.326 -11.488 1.00 87.69 113 GLN A C 1
ATOM 851 O O . GLN A 1 113 ? 11.812 -3.207 -11.220 1.00 87.69 113 GLN A O 1
ATOM 856 N N . ASN A 1 114 ? 13.109 -2.118 -12.706 1.00 86.19 114 ASN A N 1
ATOM 857 C CA . ASN A 1 114 ? 12.805 -2.956 -13.855 1.00 86.19 114 ASN A CA 1
ATOM 858 C C . ASN A 1 114 ? 14.110 -3.361 -14.551 1.00 86.19 114 ASN A C 1
ATOM 860 O O . ASN A 1 114 ? 15.089 -2.613 -14.507 1.00 86.19 114 ASN A O 1
ATOM 864 N N . VAL A 1 115 ? 14.126 -4.524 -15.198 1.00 87.56 115 VAL A N 1
ATOM 865 C CA . VAL A 1 115 ? 15.265 -5.006 -15.985 1.00 87.56 115 VAL A CA 1
ATOM 866 C C . VAL A 1 115 ? 14.803 -5.306 -17.396 1.00 87.56 115 VAL A C 1
ATOM 868 O O . VAL A 1 115 ? 13.880 -6.085 -17.602 1.00 87.56 115 VAL A O 1
ATOM 871 N N . VAL A 1 116 ? 15.479 -4.696 -18.366 1.00 85.81 116 VAL A N 1
ATOM 872 C CA . VAL A 1 116 ? 15.282 -4.950 -19.797 1.00 85.81 116 VAL A CA 1
ATOM 873 C C . VAL A 1 116 ? 16.655 -5.202 -20.402 1.00 85.81 116 VAL A C 1
ATOM 875 O O . VAL A 1 116 ? 17.557 -4.389 -20.205 1.00 85.81 116 VAL A O 1
ATOM 878 N N . ASP A 1 117 ? 16.842 -6.338 -21.072 1.00 87.44 117 ASP A N 1
ATOM 879 C CA . ASP A 1 117 ? 18.114 -6.739 -21.695 1.00 87.44 117 ASP A CA 1
ATOM 880 C C . ASP A 1 117 ? 19.328 -6.583 -20.760 1.00 87.44 117 ASP A C 1
ATOM 882 O O . ASP A 1 117 ? 20.321 -5.922 -21.080 1.00 87.44 117 ASP A O 1
ATOM 886 N N . ASN A 1 118 ? 19.226 -7.141 -19.547 1.00 86.12 118 ASN A N 1
ATOM 887 C CA . ASN A 1 118 ? 20.237 -7.045 -18.481 1.00 86.12 118 ASN A CA 1
ATOM 888 C C . ASN A 1 118 ? 20.578 -5.612 -18.032 1.00 86.12 118 ASN A C 1
ATOM 890 O O . ASN A 1 118 ? 21.546 -5.394 -17.304 1.00 86.12 118 ASN A O 1
ATOM 894 N N . THR A 1 119 ? 19.807 -4.613 -18.449 1.00 90.38 119 THR A N 1
ATOM 895 C CA . THR A 1 119 ? 19.973 -3.223 -18.034 1.00 90.38 119 THR A CA 1
ATOM 896 C C . THR A 1 119 ? 18.959 -2.900 -16.949 1.00 90.38 119 THR A C 1
ATOM 898 O O . THR A 1 119 ? 17.761 -3.090 -17.145 1.00 90.38 119 THR A O 1
ATOM 901 N N . CYS A 1 120 ? 19.429 -2.381 -15.814 1.00 90.94 120 CYS A N 1
ATOM 902 C CA . CYS A 1 120 ? 18.556 -1.942 -14.732 1.00 90.94 120 CYS A CA 1
ATOM 903 C C . CYS A 1 120 ? 17.971 -0.554 -15.006 1.00 90.94 120 CYS A C 1
ATOM 905 O O . CYS A 1 120 ? 18.646 0.345 -15.516 1.00 90.94 120 CYS A O 1
ATOM 907 N N . TYR A 1 121 ? 16.730 -0.361 -14.577 1.00 90.94 121 TYR A N 1
ATOM 908 C CA . TYR A 1 121 ? 16.019 0.906 -14.627 1.00 90.94 121 TYR A CA 1
ATOM 909 C C . TYR A 1 121 ? 15.378 1.205 -13.275 1.00 90.94 121 TYR A C 1
ATOM 911 O O . TYR A 1 121 ? 14.730 0.338 -12.695 1.00 90.94 121 TYR A O 1
ATOM 919 N N . ASP A 1 122 ? 15.505 2.448 -12.817 1.00 91.00 122 ASP A N 1
ATOM 920 C CA . ASP A 1 122 ? 14.753 2.967 -11.679 1.00 91.00 122 ASP A CA 1
ATOM 921 C C . ASP A 1 122 ? 13.505 3.678 -12.194 1.00 91.00 122 ASP A C 1
ATOM 923 O O . ASP A 1 122 ? 13.580 4.653 -12.949 1.00 91.00 122 ASP A O 1
ATOM 927 N N . CYS A 1 123 ? 12.348 3.188 -11.782 1.00 90.94 123 CYS A N 1
ATOM 928 C CA . CYS A 1 123 ? 11.055 3.621 -12.267 1.00 90.94 123 CYS A CA 1
ATOM 929 C C . CYS A 1 123 ? 10.260 4.342 -11.178 1.00 90.94 123 CYS A C 1
ATOM 931 O O . CYS A 1 123 ? 10.376 4.066 -9.981 1.00 90.94 123 CYS A O 1
ATOM 933 N N . LYS A 1 124 ? 9.454 5.306 -11.619 1.00 91.00 124 LYS A N 1
ATOM 934 C CA . LYS A 1 124 ? 8.507 6.051 -10.789 1.00 91.00 124 LYS A CA 1
ATOM 935 C C . LYS A 1 124 ? 7.311 6.483 -11.620 1.00 91.00 124 LYS A C 1
ATOM 937 O O . LYS A 1 124 ? 7.421 6.609 -12.841 1.00 91.00 124 LYS A O 1
ATOM 942 N N . CYS A 1 125 ? 6.213 6.819 -10.961 1.00 88.38 125 CYS A N 1
ATOM 943 C CA . CYS A 1 125 ? 5.087 7.425 -11.652 1.00 88.38 125 CYS A CA 1
ATOM 944 C C . CYS A 1 125 ? 5.359 8.880 -12.041 1.00 88.38 125 CYS A C 1
ATOM 946 O O . CYS A 1 125 ? 5.859 9.688 -11.253 1.00 88.38 125 CYS A O 1
ATOM 948 N N . GLY A 1 126 ? 5.071 9.194 -13.304 1.00 83.75 126 GLY A N 1
ATOM 949 C CA . GLY A 1 126 ? 5.005 10.554 -13.816 1.00 83.75 126 GLY A CA 1
ATOM 950 C C . GLY A 1 126 ? 3.770 11.292 -13.303 1.00 83.75 126 GLY A C 1
ATOM 951 O O . GLY A 1 126 ? 2.861 10.698 -12.728 1.00 83.75 126 GLY A O 1
ATOM 952 N N . LYS A 1 127 ? 3.734 12.608 -13.531 1.00 80.31 127 LYS A N 1
ATOM 953 C CA . LYS A 1 127 ? 2.554 13.433 -13.223 1.00 80.31 127 LYS A CA 1
ATOM 954 C C . LYS A 1 127 ? 1.349 13.078 -14.107 1.00 80.31 127 LYS A C 1
ATOM 956 O O . LYS A 1 127 ? 0.220 13.257 -13.693 1.00 80.31 127 LYS A O 1
ATOM 961 N N . ASP A 1 128 ? 1.619 12.548 -15.292 1.00 80.56 128 ASP A N 1
ATOM 962 C CA . ASP A 1 128 ? 0.687 12.119 -16.337 1.00 80.56 128 ASP A CA 1
ATOM 963 C C . ASP A 1 128 ? 0.308 10.631 -16.237 1.00 80.56 128 ASP A C 1
ATOM 965 O O . ASP A 1 128 ? -0.006 10.005 -17.244 1.00 80.56 128 ASP A O 1
ATOM 969 N N . MET A 1 129 ? 0.423 10.027 -15.049 1.00 77.06 129 MET A N 1
ATOM 970 C CA . MET A 1 129 ? 0.090 8.612 -14.798 1.00 77.06 129 MET A CA 1
ATOM 971 C C . MET A 1 129 ? 0.818 7.597 -15.691 1.00 77.06 129 MET A C 1
ATOM 973 O O . MET A 1 129 ? 0.413 6.442 -15.800 1.00 77.06 129 MET A O 1
ATOM 977 N N . THR A 1 130 ? 1.939 8.003 -16.283 1.00 83.00 130 THR A N 1
ATOM 978 C CA . THR A 1 130 ? 2.798 7.128 -17.079 1.00 83.00 130 THR A CA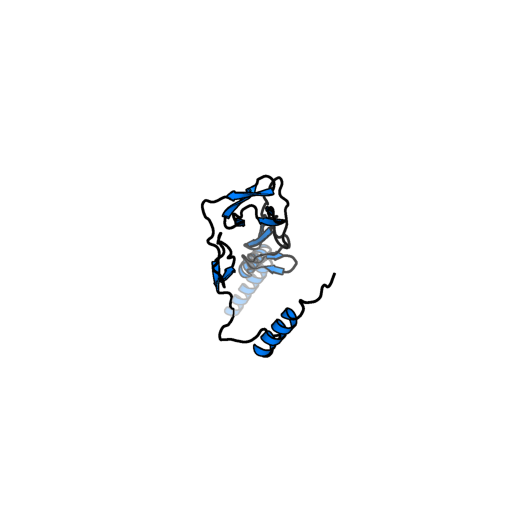 1
ATOM 979 C C . THR A 1 130 ? 4.041 6.777 -16.276 1.00 83.00 130 THR A C 1
ATOM 981 O O . THR A 1 130 ? 4.675 7.654 -15.675 1.00 83.00 130 THR A O 1
ATOM 984 N N . ALA A 1 131 ? 4.415 5.498 -16.247 1.00 88.81 131 ALA A N 1
ATOM 985 C CA . ALA A 1 131 ? 5.676 5.089 -15.646 1.00 88.81 131 ALA A CA 1
ATOM 986 C C . ALA A 1 131 ? 6.863 5.725 -16.378 1.00 88.81 131 ALA A C 1
ATOM 988 O O . ALA A 1 131 ? 6.998 5.630 -17.597 1.00 88.81 131 ALA A O 1
ATOM 989 N N . ARG A 1 132 ? 7.770 6.341 -15.621 1.00 91.12 132 ARG A N 1
ATOM 990 C CA . ARG A 1 132 ? 9.018 6.901 -16.141 1.00 91.12 132 ARG A CA 1
ATOM 991 C C . ARG A 1 132 ? 10.187 6.163 -15.523 1.00 91.12 132 ARG A C 1
ATOM 993 O O . ARG A 1 132 ? 10.486 6.333 -14.341 1.00 91.12 132 ARG A O 1
ATOM 1000 N N . CYS A 1 133 ? 10.849 5.373 -16.354 1.00 91.56 133 CYS A N 1
ATOM 1001 C CA . CYS A 1 133 ? 11.998 4.563 -15.994 1.00 91.56 133 CYS A CA 1
ATOM 1002 C C . CYS A 1 133 ? 13.288 5.235 -16.466 1.00 91.56 133 CYS A C 1
ATOM 1004 O O . CYS A 1 133 ? 13.428 5.596 -17.633 1.00 91.56 133 CYS A O 1
ATOM 1006 N N . LYS A 1 134 ? 14.241 5.412 -15.554 1.00 93.06 134 LYS A N 1
ATOM 1007 C CA . LYS A 1 134 ? 15.573 5.935 -15.854 1.00 93.06 134 LYS A CA 1
ATOM 1008 C C . LYS A 1 134 ? 16.569 4.791 -15.834 1.00 93.06 134 LYS A C 1
ATOM 1010 O O . LYS A 1 134 ? 16.674 4.091 -14.833 1.00 93.06 134 LYS A O 1
ATOM 1015 N N . LYS A 1 135 ? 17.315 4.634 -16.926 1.00 93.50 135 LYS A N 1
ATOM 1016 C CA . LYS A 1 135 ? 18.417 3.674 -17.005 1.00 93.50 135 LYS A CA 1
ATOM 1017 C C . LYS A 1 135 ? 19.426 3.957 -15.896 1.00 93.50 135 LYS A C 1
ATOM 1019 O O . LYS A 1 135 ? 19.849 5.102 -15.725 1.00 93.50 135 LYS A O 1
ATOM 1024 N N . THR A 1 136 ? 19.818 2.922 -15.170 1.00 91.88 136 THR A N 1
ATOM 1025 C CA . THR A 1 136 ? 20.855 3.022 -14.147 1.00 91.88 136 THR A CA 1
ATOM 1026 C C . THR A 1 136 ? 22.211 2.624 -14.731 1.00 91.88 136 THR A C 1
ATOM 1028 O O . THR A 1 136 ? 22.320 2.114 -15.849 1.00 91.88 136 THR A O 1
ATOM 1031 N N . LYS A 1 137 ? 23.284 2.886 -13.976 1.00 92.25 137 LYS A N 1
ATOM 1032 C CA . LYS A 1 137 ? 24.633 2.417 -14.332 1.00 92.25 137 LYS A CA 1
ATOM 1033 C C . LYS A 1 137 ? 24.814 0.915 -14.081 1.00 92.25 137 LYS A C 1
ATOM 1035 O O . LYS A 1 137 ? 25.786 0.340 -14.562 1.00 92.25 137 LYS A O 1
ATOM 1040 N N . GLN A 1 138 ? 23.908 0.293 -13.329 1.00 87.94 138 GLN A N 1
ATOM 1041 C CA . GLN A 1 138 ? 23.969 -1.122 -13.002 1.00 87.94 138 GLN A CA 1
ATOM 1042 C C . GLN A 1 138 ? 23.538 -1.959 -14.208 1.00 87.94 138 GLN A C 1
ATOM 1044 O O . GLN A 1 138 ? 22.506 -1.707 -14.833 1.00 87.94 138 GLN A O 1
ATOM 1049 N N . LYS A 1 139 ? 24.334 -2.983 -14.505 1.00 90.69 139 LYS A N 1
ATOM 1050 C CA . LYS A 1 139 ? 23.970 -4.063 -15.418 1.00 90.69 139 LYS A CA 1
ATOM 1051 C C . LYS A 1 139 ? 23.840 -5.346 -14.616 1.00 90.69 139 LYS A C 1
ATOM 1053 O O . LYS A 1 139 ? 24.616 -5.566 -13.687 1.00 90.69 139 LYS A O 1
ATOM 1058 N N . CYS A 1 140 ? 22.862 -6.164 -14.965 1.00 88.75 140 CYS A N 1
ATOM 1059 C CA . CYS A 1 140 ? 22.725 -7.493 -14.404 1.00 88.75 140 CYS A CA 1
ATOM 1060 C C . CYS A 1 140 ? 23.699 -8.441 -15.083 1.00 88.75 140 CYS A C 1
ATOM 1062 O O . CYS A 1 140 ? 23.908 -8.384 -16.296 1.00 88.75 140 CYS A O 1
ATOM 1064 N N . GLU A 1 141 ? 24.305 -9.300 -14.278 1.00 89.38 141 GLU A N 1
ATOM 1065 C CA . GLU A 1 141 ? 25.087 -10.411 -14.787 1.00 89.38 141 GLU A CA 1
ATOM 1066 C C . GLU A 1 141 ? 24.117 -11.518 -15.226 1.00 89.38 141 GLU A C 1
ATOM 1068 O O . GLU A 1 141 ? 23.264 -11.915 -14.426 1.00 89.38 141 GLU A O 1
ATOM 1073 N N . PRO A 1 142 ? 24.198 -11.999 -16.478 1.00 87.94 142 PRO A N 1
ATOM 1074 C CA . PRO A 1 142 ? 23.361 -13.098 -16.937 1.00 87.94 142 PRO A CA 1
ATOM 1075 C C . PRO A 1 142 ? 23.643 -14.366 -16.134 1.00 87.94 142 PRO A C 1
ATOM 1077 O O . PRO A 1 142 ? 24.794 -14.670 -15.811 1.00 87.94 142 PRO A O 1
ATOM 1080 N N . CYS A 1 143 ? 22.606 -15.155 -15.870 1.00 86.44 143 CYS A N 1
ATOM 1081 C CA . CYS A 1 143 ? 22.799 -16.433 -15.202 1.00 86.44 143 CYS A CA 1
ATOM 1082 C C . CYS A 1 143 ? 23.584 -17.422 -16.068 1.00 86.44 143 CYS A C 1
ATOM 1084 O O . CYS A 1 143 ? 23.420 -17.492 -17.289 1.00 86.44 143 CYS A O 1
ATOM 1086 N N . LYS A 1 144 ? 24.447 -18.211 -15.418 1.00 88.62 144 LYS A N 1
ATOM 1087 C CA . LYS A 1 144 ? 25.274 -19.215 -16.093 1.00 88.62 144 LYS A CA 1
ATOM 1088 C C . LYS A 1 144 ? 24.403 -20.348 -16.641 1.00 88.62 144 LYS A C 1
ATOM 1090 O O . LYS A 1 144 ? 23.270 -20.564 -16.203 1.00 88.62 144 LYS A O 1
ATOM 1095 N N . ALA A 1 145 ? 24.948 -21.117 -17.583 1.00 83.38 145 ALA A N 1
ATOM 1096 C CA . ALA A 1 145 ? 24.280 -22.310 -18.096 1.00 83.38 145 ALA A CA 1
ATOM 1097 C C . ALA A 1 145 ? 23.888 -23.250 -16.939 1.00 83.38 145 ALA A C 1
ATOM 1099 O O . ALA A 1 145 ? 24.705 -23.555 -16.075 1.00 83.38 145 ALA A O 1
ATOM 1100 N N . GLY A 1 146 ? 22.626 -23.685 -16.915 1.00 75.06 146 GLY A N 1
ATOM 1101 C CA . GLY A 1 146 ? 22.087 -24.511 -15.828 1.00 75.06 146 GLY A CA 1
ATOM 1102 C C . GLY A 1 146 ? 21.502 -23.728 -14.646 1.00 75.06 146 GLY A C 1
ATOM 1103 O O . GLY A 1 146 ? 21.002 -24.349 -13.717 1.00 75.06 146 GLY A O 1
ATOM 1104 N N . GLN A 1 147 ? 21.489 -22.394 -14.679 1.00 81.88 147 GLN A N 1
ATOM 1105 C CA . GLN A 1 147 ? 20.813 -21.557 -13.685 1.00 81.88 147 GLN A CA 1
ATOM 1106 C C . GLN A 1 147 ? 19.508 -20.952 -14.235 1.00 81.88 147 GLN A C 1
ATOM 1108 O O . GLN A 1 147 ? 19.274 -20.901 -15.444 1.00 81.88 147 GLN A O 1
ATOM 1113 N N . THR A 1 148 ? 18.632 -20.518 -13.332 1.00 79.25 148 THR A N 1
ATOM 1114 C CA . THR A 1 148 ? 17.390 -19.788 -13.609 1.00 79.25 148 THR A CA 1
ATOM 1115 C C . THR A 1 148 ? 17.375 -18.467 -12.857 1.00 79.25 148 THR A C 1
ATOM 1117 O O . THR A 1 148 ? 17.786 -18.406 -11.695 1.00 79.25 148 THR A O 1
ATOM 1120 N N . GLU A 1 149 ? 16.849 -17.437 -13.507 1.00 83.25 149 GLU A N 1
ATOM 1121 C CA . GLU A 1 149 ? 16.614 -16.125 -12.912 1.00 83.25 149 GLU A CA 1
ATOM 1122 C C . GLU A 1 149 ? 15.459 -16.180 -11.907 1.00 83.25 149 GLU A C 1
ATOM 1124 O O . GLU A 1 149 ? 14.380 -16.697 -12.199 1.00 83.25 149 GLU A O 1
ATOM 1129 N N . VAL A 1 150 ? 15.687 -15.637 -10.711 1.00 82.38 150 VAL A N 1
ATOM 1130 C CA . VAL A 1 150 ? 14.673 -15.477 -9.667 1.00 82.38 150 VAL A CA 1
ATOM 1131 C C . VAL A 1 150 ? 14.594 -14.005 -9.290 1.00 82.38 150 VAL A C 1
ATOM 1133 O O . VAL A 1 150 ? 15.547 -13.431 -8.759 1.00 82.38 150 VAL A O 1
ATOM 1136 N N . PHE A 1 151 ? 13.444 -13.394 -9.554 1.00 76.75 151 PHE A N 1
ATOM 1137 C CA . PHE A 1 151 ? 13.181 -12.000 -9.221 1.00 76.75 151 PHE A CA 1
ATOM 1138 C C . PHE A 1 151 ? 12.688 -11.891 -7.780 1.00 76.75 151 PHE A C 1
ATOM 1140 O O . PHE A 1 151 ? 11.748 -12.573 -7.375 1.00 76.75 151 PHE A O 1
ATOM 1147 N N . PHE A 1 152 ? 13.327 -11.021 -7.002 1.00 74.06 152 PHE A N 1
ATOM 1148 C CA . PHE A 1 152 ? 12.940 -10.743 -5.623 1.00 74.06 152 PHE A CA 1
ATOM 1149 C C . PHE A 1 152 ? 12.344 -9.346 -5.524 1.00 74.06 152 PHE A C 1
ATOM 1151 O O . PHE A 1 152 ? 12.843 -8.399 -6.135 1.00 74.06 152 PHE A O 1
ATOM 1158 N N . LYS A 1 153 ? 11.315 -9.199 -4.683 1.00 65.31 153 LYS A N 1
ATOM 1159 C CA . LYS A 1 153 ? 10.804 -7.885 -4.288 1.00 65.31 153 LYS A CA 1
ATOM 1160 C C . LYS A 1 153 ? 11.970 -7.098 -3.665 1.00 65.31 153 LYS A C 1
ATOM 1162 O O . LYS A 1 153 ? 12.610 -7.597 -2.743 1.00 65.31 153 LYS A O 1
ATOM 1167 N N . ASN A 1 154 ? 12.259 -5.905 -4.190 1.00 70.50 154 ASN A N 1
ATOM 1168 C CA . ASN A 1 154 ? 13.362 -5.007 -3.792 1.00 70.50 154 ASN A CA 1
ATOM 1169 C C . ASN A 1 154 ? 14.770 -5.339 -4.323 1.00 70.50 154 ASN A C 1
ATOM 1171 O O . ASN A 1 154 ? 15.747 -4.779 -3.824 1.00 70.50 154 ASN A O 1
ATOM 1175 N N . ARG A 1 155 ? 14.914 -6.204 -5.334 1.00 77.88 155 ARG A N 1
ATOM 1176 C CA . ARG A 1 155 ? 16.168 -6.311 -6.098 1.00 77.88 155 ARG A CA 1
ATOM 1177 C C . ARG A 1 155 ? 15.948 -5.902 -7.543 1.00 77.88 155 ARG A C 1
ATOM 1179 O O . ARG A 1 155 ? 14.996 -6.355 -8.166 1.00 77.88 155 ARG A O 1
ATOM 1186 N N . SER A 1 156 ? 16.866 -5.096 -8.073 1.00 81.06 156 SER A N 1
ATOM 1187 C CA . SER A 1 156 ? 16.871 -4.740 -9.493 1.00 81.06 156 SER A CA 1
ATOM 1188 C C . SER A 1 156 ? 17.215 -5.968 -10.317 1.00 81.06 156 SER A C 1
ATOM 1190 O O . SER A 1 156 ? 16.434 -6.362 -11.163 1.00 81.06 156 SER A O 1
ATOM 1192 N N . CYS A 1 157 ? 18.345 -6.617 -10.028 1.00 86.94 157 CYS A N 1
ATOM 1193 C CA . CYS A 1 157 ? 18.762 -7.800 -10.771 1.00 86.94 157 CYS A CA 1
ATOM 1194 C C . CYS A 1 157 ? 18.156 -9.090 -10.214 1.00 86.94 157 CYS A C 1
ATOM 1196 O O . CYS A 1 157 ? 18.083 -9.245 -8.986 1.00 86.94 157 CYS A O 1
ATOM 1198 N N . PRO A 1 158 ? 17.784 -10.039 -11.093 1.00 85.50 158 PRO A N 1
ATOM 1199 C CA . PRO A 1 158 ? 17.427 -11.376 -10.657 1.00 85.50 158 PRO A CA 1
ATOM 1200 C C . PRO A 1 158 ? 18.623 -12.028 -9.959 1.00 85.50 158 PRO A C 1
ATOM 1202 O O . PRO A 1 158 ? 19.780 -11.772 -10.296 1.00 85.50 158 PRO A O 1
ATOM 1205 N N . ALA A 1 159 ? 18.353 -12.881 -8.977 1.00 86.44 159 ALA A N 1
ATOM 1206 C CA . ALA A 1 159 ? 19.380 -13.783 -8.480 1.00 86.44 159 ALA A CA 1
ATOM 1207 C C . ALA A 1 159 ? 19.412 -15.035 -9.353 1.00 86.44 159 ALA A C 1
ATOM 1209 O O . ALA A 1 159 ? 18.369 -15.522 -9.794 1.00 86.44 159 ALA A O 1
ATOM 1210 N N . CYS A 1 160 ? 20.600 -15.594 -9.538 1.00 86.88 160 CYS A N 1
ATOM 1211 C CA . CYS A 1 160 ? 20.747 -16.875 -10.200 1.00 86.88 160 CYS A CA 1
ATOM 1212 C C . CYS A 1 160 ? 20.583 -17.991 -9.181 1.00 86.88 160 CYS A C 1
ATOM 1214 O O . CYS A 1 160 ? 21.339 -18.092 -8.215 1.00 86.88 160 CYS A O 1
ATOM 1216 N N . ARG A 1 161 ? 19.581 -18.835 -9.403 1.00 83.19 161 ARG A N 1
ATOM 1217 C CA . ARG A 1 161 ? 19.412 -20.090 -8.679 1.00 83.19 161 ARG A CA 1
ATOM 1218 C C . ARG A 1 161 ? 19.804 -21.221 -9.609 1.00 83.19 161 ARG A C 1
ATOM 1220 O O . ARG A 1 161 ? 19.471 -21.170 -10.788 1.00 83.19 161 ARG A O 1
ATOM 1227 N N . GLU A 1 162 ? 20.492 -22.240 -9.111 1.00 79.12 162 GLU A N 1
ATOM 1228 C CA . GLU A 1 162 ? 20.660 -23.465 -9.889 1.00 79.12 162 GLU A CA 1
ATOM 1229 C C . GLU A 1 162 ? 19.281 -23.975 -10.303 1.00 79.12 162 GLU A C 1
ATOM 1231 O O . GLU A 1 162 ? 18.366 -24.084 -9.480 1.00 79.12 162 GLU A O 1
ATOM 1236 N N . ARG A 1 163 ? 19.111 -24.239 -11.602 1.00 60.09 163 ARG A N 1
ATOM 1237 C CA . ARG A 1 163 ? 17.966 -25.002 -12.070 1.00 60.09 163 ARG A CA 1
ATOM 1238 C C . ARG A 1 163 ? 18.099 -26.319 -11.326 1.00 60.09 163 ARG A C 1
ATOM 1240 O O . ARG A 1 163 ? 19.084 -27.020 -11.536 1.00 60.09 163 ARG A O 1
ATOM 1247 N N . LEU A 1 164 ? 17.155 -26.630 -10.442 1.00 53.22 164 LEU A N 1
ATOM 1248 C CA . LEU A 1 164 ? 17.048 -27.966 -9.872 1.00 53.22 164 LEU A CA 1
ATOM 1249 C C . LEU A 1 164 ? 16.732 -28.907 -11.039 1.00 53.22 164 LEU A C 1
ATOM 1251 O O . LEU A 1 164 ? 15.580 -29.178 -11.355 1.00 53.22 164 LEU A O 1
ATOM 1255 N N . VAL A 1 165 ? 17.771 -29.310 -11.759 1.00 49.59 165 VAL A N 1
ATOM 1256 C CA . VAL A 1 165 ? 17.808 -30.517 -12.557 1.00 49.59 165 VAL A CA 1
ATOM 1257 C C . VAL A 1 165 ? 18.394 -31.523 -11.582 1.00 49.59 165 VAL A C 1
ATOM 1259 O O . VAL A 1 165 ? 19.599 -31.464 -11.332 1.00 49.59 165 VAL A O 1
ATOM 1262 N N . PRO A 1 166 ? 17.580 -32.371 -10.933 1.00 43.91 166 PRO A N 1
ATOM 1263 C CA . PRO A 1 166 ? 18.100 -33.246 -9.902 1.00 43.91 166 PRO A CA 1
ATOM 1264 C C . PRO A 1 166 ? 18.966 -34.306 -10.574 1.00 43.91 166 PRO A C 1
ATOM 1266 O O . PRO A 1 166 ? 18.469 -35.300 -11.093 1.00 43.91 166 PRO A O 1
ATOM 1269 N N . SER A 1 167 ? 20.279 -34.109 -10.552 1.00 44.31 167 SER A N 1
ATOM 1270 C CA . SER A 1 167 ? 21.187 -35.246 -10.490 1.00 44.31 167 SER A CA 1
ATOM 1271 C C . SER A 1 167 ? 21.268 -35.645 -9.017 1.00 44.31 167 SER A C 1
ATOM 1273 O O . SER A 1 167 ? 22.188 -35.249 -8.316 1.00 44.31 167 SER A O 1
ATOM 1275 N N . GLY A 1 168 ? 20.239 -36.363 -8.546 1.00 51.66 168 GLY A N 1
ATOM 1276 C CA . GLY A 1 168 ? 20.219 -37.027 -7.235 1.00 51.66 168 GLY A CA 1
ATOM 1277 C C . GLY A 1 168 ? 19.436 -36.332 -6.106 1.00 51.66 168 GLY A C 1
ATOM 1278 O O . GLY A 1 168 ? 20.039 -35.639 -5.297 1.00 51.66 168 GLY A O 1
ATOM 1279 N N . HIS A 1 169 ? 18.144 -36.690 -5.975 1.00 45.12 169 HIS A N 1
ATOM 1280 C CA . HIS A 1 169 ? 17.212 -36.478 -4.832 1.00 45.12 169 HIS A CA 1
ATOM 1281 C C . HIS A 1 169 ? 16.446 -35.128 -4.805 1.00 45.12 169 HIS A C 1
ATOM 1283 O O . HIS A 1 169 ? 17.004 -34.098 -5.154 1.00 45.12 169 HIS A O 1
ATOM 1289 N N . VAL A 1 170 ? 15.152 -35.011 -4.453 1.00 53.28 170 VAL A N 1
ATOM 1290 C CA . VAL A 1 170 ? 14.190 -35.854 -3.709 1.00 53.28 170 VAL A CA 1
ATOM 1291 C C . VAL A 1 170 ? 12.804 -35.698 -4.383 1.00 53.28 170 VAL A C 1
ATOM 1293 O O . VAL A 1 170 ? 12.372 -34.577 -4.623 1.00 53.28 170 VAL A O 1
ATOM 1296 N N . ASP A 1 171 ? 12.152 -36.816 -4.699 1.00 52.72 171 ASP A N 1
ATOM 1297 C CA . ASP A 1 171 ? 10.801 -36.990 -5.268 1.00 52.72 171 ASP A CA 1
ATOM 1298 C C . ASP A 1 171 ? 10.474 -36.460 -6.692 1.00 52.72 171 ASP A C 1
ATOM 1300 O O . ASP A 1 171 ? 10.800 -35.333 -7.068 1.00 52.72 171 ASP A O 1
ATOM 1304 N N . PRO A 1 172 ? 9.819 -37.288 -7.534 1.00 56.88 172 PRO A N 1
ATOM 1305 C CA . PRO A 1 172 ? 9.297 -36.877 -8.839 1.00 56.88 172 PRO A CA 1
ATOM 1306 C C . PRO A 1 172 ? 8.090 -35.921 -8.695 1.00 56.88 172 PRO A C 1
ATOM 1308 O O . PRO A 1 172 ? 7.425 -35.912 -7.658 1.00 56.88 172 PRO A O 1
ATOM 1311 N N . PRO A 1 173 ? 7.744 -35.126 -9.732 1.00 64.94 173 PRO A N 1
ATOM 1312 C CA . PRO A 1 173 ? 6.536 -34.295 -9.715 1.00 64.94 173 PRO A CA 1
ATOM 1313 C C . PRO A 1 173 ? 5.292 -35.136 -9.397 1.00 64.94 173 PRO A C 1
ATOM 1315 O O . PRO A 1 173 ? 5.160 -36.210 -9.964 1.00 64.94 173 PRO A O 1
ATOM 1318 N N . MET A 1 174 ? 4.345 -34.624 -8.595 1.00 53.03 174 MET A N 1
ATOM 1319 C CA . MET A 1 174 ? 3.179 -35.364 -8.045 1.00 53.03 174 MET A CA 1
ATOM 1320 C C . MET A 1 174 ? 2.377 -36.241 -9.030 1.00 53.03 174 MET A C 1
ATOM 1322 O O . MET A 1 174 ? 1.689 -37.165 -8.611 1.00 53.03 174 MET A O 1
ATOM 1326 N N . LYS A 1 175 ? 2.436 -35.953 -10.334 1.00 70.44 175 LYS A N 1
ATOM 1327 C CA . LYS A 1 175 ? 1.777 -36.729 -11.398 1.00 70.44 175 LYS A CA 1
ATOM 1328 C C . LYS A 1 175 ? 2.552 -37.971 -11.859 1.00 70.44 175 LYS A C 1
ATOM 1330 O O . LYS A 1 175 ? 2.043 -38.710 -12.691 1.00 70.44 175 LYS A O 1
ATOM 1335 N N . PHE A 1 176 ? 3.769 -38.166 -11.365 1.00 71.81 176 PHE A N 1
ATOM 1336 C CA . PHE A 1 176 ? 4.659 -39.262 -11.717 1.00 71.81 176 PHE A CA 1
ATOM 1337 C C . PHE A 1 176 ? 5.107 -39.971 -10.447 1.00 71.81 176 PHE A C 1
ATOM 1339 O O . PHE A 1 176 ? 5.480 -39.341 -9.463 1.00 71.81 176 PHE A O 1
ATOM 1346 N N . LYS A 1 177 ? 5.090 -41.299 -10.477 1.00 75.75 177 LYS A N 1
ATOM 1347 C CA . LYS A 1 177 ? 5.432 -42.154 -9.336 1.00 75.75 177 LYS A CA 1
ATOM 1348 C C . LYS A 1 177 ? 6.938 -42.351 -9.189 1.00 75.75 177 LYS A C 1
ATOM 1350 O O . LYS A 1 177 ? 7.405 -42.783 -8.143 1.00 75.75 177 LYS A O 1
ATOM 1355 N N . SER A 1 178 ? 7.706 -42.074 -10.244 1.00 72.94 178 SER A N 1
ATOM 1356 C CA . SER A 1 178 ? 9.165 -42.194 -10.246 1.00 72.94 178 SER A CA 1
ATOM 1357 C C . SER A 1 178 ? 9.809 -41.280 -11.287 1.00 72.94 178 SER A C 1
ATOM 1359 O O . SER A 1 178 ? 9.180 -40.895 -12.272 1.00 72.94 178 SER A O 1
ATOM 1361 N N . TRP A 1 179 ? 11.100 -40.998 -11.119 1.00 63.56 179 TRP A N 1
ATOM 1362 C CA . TRP A 1 179 ? 11.903 -40.308 -12.136 1.00 63.56 179 TRP A CA 1
ATOM 1363 C C . TRP A 1 179 ? 11.995 -41.084 -13.458 1.00 63.56 179 TRP A C 1
ATOM 1365 O O . TRP A 1 179 ? 12.062 -40.476 -14.521 1.00 63.56 179 TRP A O 1
ATOM 1375 N N . LYS A 1 180 ? 11.875 -42.417 -13.416 1.00 75.31 180 LYS A N 1
ATOM 1376 C CA . LYS A 1 180 ? 11.820 -43.260 -14.618 1.00 75.31 180 LYS A CA 1
ATOM 1377 C C . LYS A 1 180 ? 10.603 -42.937 -15.497 1.00 75.31 180 LYS A C 1
ATOM 1379 O O . LYS A 1 180 ? 10.721 -42.886 -16.716 1.00 75.31 180 LYS A O 1
ATOM 1384 N N . GLU A 1 181 ? 9.458 -42.662 -14.878 1.00 75.44 181 GLU A N 1
ATOM 1385 C CA . GLU A 1 181 ? 8.221 -42.285 -15.575 1.00 75.44 181 GLU A CA 1
ATOM 1386 C C . GLU A 1 181 ? 8.322 -40.881 -16.200 1.00 75.44 181 GLU A C 1
ATOM 1388 O O . GLU A 1 181 ? 7.852 -40.643 -17.314 1.00 75.44 181 GLU A O 1
ATOM 1393 N N . VAL A 1 182 ? 9.010 -39.960 -15.515 1.00 66.69 182 VAL A N 1
ATOM 1394 C CA . VAL A 1 182 ? 9.333 -38.624 -16.041 1.00 66.69 182 VAL A CA 1
ATOM 1395 C C . VAL A 1 182 ? 10.211 -38.740 -17.289 1.00 66.69 182 VAL A C 1
ATOM 1397 O O . VAL A 1 182 ? 9.930 -38.102 -18.307 1.00 66.69 182 VAL A O 1
ATOM 1400 N N . ASP A 1 183 ? 11.249 -39.574 -17.232 1.00 73.31 183 ASP A N 1
ATOM 1401 C CA . ASP A 1 183 ? 12.179 -39.775 -18.342 1.00 73.31 183 ASP A CA 1
ATOM 1402 C C . ASP A 1 183 ? 11.497 -40.405 -19.560 1.00 73.31 183 ASP A C 1
ATOM 1404 O O . ASP A 1 183 ? 11.738 -39.981 -20.694 1.00 73.31 183 ASP A O 1
ATOM 1408 N N . GLU A 1 184 ? 10.612 -41.381 -19.352 1.00 78.19 184 GLU A N 1
ATOM 1409 C CA . GLU A 1 184 ? 9.801 -41.975 -20.420 1.00 78.19 184 GLU A CA 1
ATOM 1410 C C . GLU A 1 184 ? 8.840 -40.952 -21.039 1.00 78.19 184 GLU A C 1
ATOM 1412 O O . GLU A 1 184 ? 8.792 -40.823 -22.264 1.00 78.19 184 GLU A O 1
ATOM 1417 N N . TYR A 1 185 ? 8.155 -40.140 -20.226 1.00 73.56 185 TYR A N 1
ATOM 1418 C CA . TYR A 1 185 ? 7.296 -39.058 -20.716 1.00 73.56 185 TYR A CA 1
ATOM 1419 C C . TYR A 1 185 ? 8.072 -38.038 -21.569 1.00 73.56 185 TYR A C 1
ATOM 1421 O O . TYR A 1 185 ? 7.620 -37.636 -22.647 1.00 73.56 185 TYR A O 1
ATOM 1429 N N . VAL A 1 186 ? 9.267 -37.633 -21.126 1.00 69.31 186 VAL A N 1
ATOM 1430 C CA . VAL A 1 186 ? 10.130 -36.704 -21.872 1.00 69.31 186 VAL A CA 1
ATOM 1431 C C . VAL A 1 186 ? 10.628 -37.336 -23.174 1.00 69.31 186 VAL A C 1
ATOM 1433 O O . VAL A 1 186 ? 10.643 -36.657 -24.204 1.00 69.31 186 VAL A O 1
ATOM 1436 N N . LYS A 1 187 ? 10.994 -38.624 -23.170 1.00 72.88 187 LYS A N 1
ATOM 1437 C CA . LYS A 1 187 ? 11.392 -39.363 -24.381 1.00 72.88 187 LYS A CA 1
ATOM 1438 C C . LYS A 1 187 ? 10.245 -39.462 -25.389 1.00 72.88 187 LYS A C 1
ATOM 1440 O O . LYS A 1 187 ? 10.462 -39.171 -26.563 1.00 72.88 187 LYS A O 1
ATOM 1445 N N . LEU A 1 188 ? 9.024 -39.758 -24.939 1.00 69.31 188 LEU A N 1
ATOM 1446 C CA . LEU A 1 188 ? 7.829 -39.799 -25.791 1.00 69.31 188 LEU A CA 1
ATOM 1447 C C . LEU A 1 188 ? 7.511 -38.429 -26.410 1.00 69.31 188 LEU A C 1
ATOM 1449 O O . LEU A 1 188 ? 7.200 -38.339 -27.595 1.00 69.31 188 LEU A O 1
ATOM 1453 N N . LYS A 1 189 ? 7.654 -37.336 -25.648 1.00 68.06 189 LYS A N 1
ATOM 1454 C CA . LYS A 1 189 ? 7.457 -35.972 -26.172 1.00 68.06 189 LYS A CA 1
ATOM 1455 C C . LYS A 1 189 ? 8.575 -35.518 -27.115 1.00 68.06 189 LYS A C 1
ATOM 1457 O O . LYS A 1 189 ? 8.301 -34.765 -28.047 1.00 68.06 189 LYS A O 1
ATOM 1462 N N . LYS A 1 190 ? 9.813 -35.984 -26.918 1.00 58.56 190 LYS A N 1
ATOM 1463 C CA . LYS A 1 190 ? 10.941 -35.714 -27.828 1.00 58.56 190 LYS A CA 1
ATOM 1464 C C . LYS A 1 190 ? 10.896 -36.558 -29.110 1.00 58.56 190 LYS A C 1
ATOM 1466 O O . LYS A 1 190 ? 11.384 -36.093 -30.133 1.00 58.56 190 LYS A O 1
ATOM 1471 N N . GLY A 1 191 ? 10.261 -37.733 -29.083 1.00 53.47 191 GLY A N 1
ATOM 1472 C CA . GLY A 1 191 ? 10.009 -38.575 -30.262 1.00 53.47 191 GLY A CA 1
ATOM 1473 C C . GLY A 1 191 ? 8.927 -38.045 -31.216 1.00 53.47 191 GLY A C 1
ATOM 1474 O O . GLY A 1 191 ? 8.805 -38.531 -32.333 1.00 53.47 191 GLY A O 1
ATOM 1475 N N . GLY A 1 192 ? 8.175 -37.011 -30.819 1.00 49.81 192 GLY A N 1
ATOM 1476 C CA . GLY A 1 192 ? 7.128 -36.372 -31.627 1.00 49.81 192 GLY A CA 1
ATOM 1477 C C . GLY A 1 192 ? 7.616 -35.317 -32.630 1.00 49.81 192 GLY A C 1
ATOM 1478 O O . GLY A 1 192 ? 6.834 -34.457 -33.026 1.00 49.81 192 GLY A O 1
ATOM 1479 N N . LYS A 1 193 ? 8.895 -35.334 -33.026 1.00 54.16 193 LYS A N 1
ATOM 1480 C CA . LYS A 1 193 ? 9.424 -34.503 -34.120 1.00 54.16 193 LYS A CA 1
ATOM 1481 C C . LYS A 1 193 ? 10.125 -35.365 -35.169 1.00 54.16 193 LYS A C 1
ATOM 1483 O O . LYS A 1 193 ? 11.347 -35.451 -35.195 1.00 54.16 193 LYS A O 1
ATOM 1488 N N . SER A 1 194 ? 9.343 -35.974 -36.057 1.00 46.25 194 SER A N 1
ATOM 1489 C CA . SER A 1 194 ? 9.740 -36.209 -37.454 1.00 46.25 194 SER A CA 1
ATOM 1490 C C . SER A 1 194 ? 8.573 -36.761 -38.259 1.00 46.25 194 SER A C 1
ATOM 1492 O O . SER A 1 194 ? 8.271 -37.947 -38.182 1.00 46.25 194 SER A O 1
ATOM 1494 N N . LYS A 1 195 ? 7.930 -35.874 -39.023 1.00 40.84 195 LYS A N 1
ATOM 1495 C CA . LYS A 1 195 ? 7.597 -36.037 -40.448 1.00 40.84 195 LYS A CA 1
ATOM 1496 C C . LYS A 1 195 ? 6.796 -34.809 -40.889 1.00 40.84 195 LYS A C 1
ATOM 1498 O O . LYS A 1 195 ? 5.581 -34.764 -40.749 1.00 40.84 195 LYS A O 1
ATOM 1503 N N . ILE A 1 196 ? 7.503 -33.808 -41.405 1.00 39.84 196 ILE A N 1
ATOM 1504 C CA . ILE A 1 196 ? 6.960 -32.929 -42.441 1.00 39.84 196 ILE A CA 1
ATOM 1505 C C . ILE A 1 196 ? 7.787 -33.277 -43.674 1.00 39.84 196 ILE A C 1
ATOM 1507 O O . ILE A 1 196 ? 8.936 -32.868 -43.799 1.00 39.84 196 ILE A O 1
ATOM 1511 N N . SER A 1 197 ? 7.232 -34.166 -44.490 1.00 41.41 197 SER A N 1
ATOM 1512 C CA . SER A 1 197 ? 7.577 -34.307 -45.897 1.00 41.41 197 SER A CA 1
ATOM 1513 C C . SER A 1 197 ? 6.729 -33.300 -46.666 1.00 41.41 197 SER A C 1
ATOM 1515 O O . SER A 1 197 ? 5.499 -33.375 -46.601 1.00 41.41 197 SER A O 1
ATOM 1517 N N . GLY A 1 198 ? 7.398 -32.387 -47.356 1.00 35.25 198 GLY A N 1
ATOM 1518 C CA . GLY A 1 198 ? 6.866 -31.433 -48.320 1.00 35.25 198 GLY A CA 1
ATOM 1519 C C . GLY A 1 198 ? 8.050 -30.845 -49.056 1.00 35.25 198 GLY A C 1
ATOM 1520 O O . GLY A 1 198 ? 8.827 -30.146 -48.373 1.00 35.25 198 GLY A O 1
#

Foldseek 3Di:
DVVVVVVVVVVVVLVVLCVDPVSVVVVVVVVVVVVQLQQWEADPNDIDGAQGWDDPPQLQWTWGRHRHDIDIDGDDEDDQPQFPFDDDVSHNYTFGWAQEPVGDIDTQPDWDWEDDPQWIWTWHADSNSYIDTDTDPGGEDDADPQWDFADDGPDNGTDTDGNPPDPDDDDDDPVDPDVVRVVVVVVVVVVPDDDDDD